Protein AF-A0A7S2MUB9-F1 (afdb_monomer_lite)

InterPro domains:
  IPR040398 CCR4-NOT transcription complex subunit 1 [PTHR13162] (4-206)
  IPR055454 CCR4-NOT transcription complex subunit 1-like, NOT1 connector [PF25097] (4-81)

Organism: NCBI:txid374047

pLDDT: mean 75.83, std 19.07, range [29.86, 96.0]

Sequence (206 aa):
AKNDAERKLHRTVLLLLVRSHLIPVAELDAYLAKSTEGGQNPIWVEFTLLFVQTAVLEHIAAPSELPKVIEVLTKIGDGRTPVNQQVSQTYRKPILRLLEELRKPSGGTGQQTHESSTDGGAVDGGSRLHPTHQQSSSISAVSLNNLAEATKRAAEATENTIRNDPPNMKQQVTFLIDSWMRIQGEAVSNEKALAQYLQLLQQNGV

Foldseek 3Di:
DVVVVVLVVVLVVVLVCLQVVVDQLLVVLVVLLVVCVLVLDLSSLVSLLVSLLCCPVVVSDQPVSNVSSLVSLVCLLVCVRPNDSPSSVVCNVSSVVVVVVNVPDPDDPDDDDDDDDDDDDDDDDDDDDDPPPDPDPDCDPVNVVVVVVVVVVVVVVVVVCVVPDDPCNVVLVVVLVVLVVVCVVVVVPPPPSVVVSVVSCVVVVD

Secondary structure (DSSP, 8-state):
-HHHHHHHHHHHHHHHHHHTT-S-HHHHHHHHHHHTGGGT-HHHHHHHHHHHHHHHHTTSS-GGG-HHHHHHHHHHHHT--TT-HHHHHHHHHHHHHHHHHHHS------------------------------------HHHHHHHHHHHHHHHHHHHHHHHHS-TTHHHHHHHHHHHHHHHHHHTTT-HHHHHHHHHHHHHTT-

Radius of gyration: 26.1 Å; chains: 1; bounding box: 82×50×57 Å

Structure (mmCIF, N/CA/C/O backbone):
data_AF-A0A7S2MUB9-F1
#
_entry.id   AF-A0A7S2MUB9-F1
#
loop_
_atom_site.group_PDB
_atom_site.id
_atom_site.type_symbol
_atom_site.label_atom_id
_atom_site.label_alt_id
_atom_site.label_comp_id
_atom_site.label_asym_id
_atom_site.label_entity_id
_atom_site.label_seq_id
_atom_site.pdbx_PDB_ins_code
_atom_site.Cartn_x
_atom_site.Cartn_y
_atom_site.Cartn_z
_atom_site.occupancy
_atom_site.B_iso_or_equiv
_atom_site.auth_seq_id
_atom_site.auth_comp_id
_atom_site.auth_asym_id
_atom_site.auth_atom_id
_atom_site.pdbx_PDB_model_num
ATOM 1 N N . ALA A 1 1 ? 6.534 18.499 4.309 1.00 47.91 1 ALA A N 1
ATOM 2 C CA . ALA A 1 1 ? 6.514 19.075 2.944 1.00 47.91 1 ALA A CA 1
ATOM 3 C C . ALA A 1 1 ? 7.085 18.122 1.887 1.00 47.91 1 ALA A C 1
ATOM 5 O O . ALA A 1 1 ? 6.274 17.514 1.200 1.00 47.91 1 ALA A O 1
ATOM 6 N N . LYS A 1 2 ? 8.418 17.928 1.759 1.00 52.78 2 LYS A N 1
ATOM 7 C CA . LYS A 1 2 ? 9.003 17.005 0.749 1.00 52.78 2 LYS A CA 1
ATOM 8 C C . LYS A 1 2 ? 8.433 15.584 0.854 1.00 52.78 2 LYS A C 1
ATOM 10 O O . LYS A 1 2 ? 7.832 15.100 -0.098 1.00 52.78 2 LYS A O 1
ATOM 15 N N . ASN A 1 3 ? 8.444 15.015 2.058 1.00 77.81 3 ASN A N 1
ATOM 16 C CA . ASN A 1 3 ? 7.914 13.669 2.280 1.00 77.81 3 ASN A CA 1
ATOM 17 C C . ASN A 1 3 ? 6.395 13.569 2.057 1.00 77.81 3 ASN A C 1
ATOM 19 O O . ASN A 1 3 ? 5.891 12.479 1.821 1.00 77.81 3 ASN A O 1
ATOM 23 N N . ASP A 1 4 ? 5.625 14.658 2.166 1.00 80.44 4 ASP A N 1
ATOM 24 C CA . ASP A 1 4 ? 4.164 14.592 1.981 1.00 80.44 4 ASP A CA 1
ATOM 25 C C . ASP A 1 4 ? 3.805 14.551 0.500 1.00 80.44 4 ASP A C 1
ATOM 27 O O . ASP A 1 4 ? 2.883 13.838 0.109 1.00 80.44 4 ASP A O 1
ATOM 31 N N . ALA A 1 5 ? 4.547 15.294 -0.326 1.00 84.38 5 ALA A N 1
ATOM 32 C CA . ALA A 1 5 ? 4.427 15.232 -1.776 1.00 84.38 5 ALA A CA 1
ATOM 33 C C . ALA A 1 5 ? 4.834 13.848 -2.297 1.00 84.38 5 ALA A C 1
ATOM 35 O O . ALA A 1 5 ? 4.103 13.266 -3.091 1.00 84.38 5 ALA A O 1
ATOM 36 N N . GLU A 1 6 ? 5.929 13.284 -1.781 1.00 86.19 6 GLU A N 1
ATOM 37 C CA . GLU A 1 6 ? 6.372 11.926 -2.117 1.00 86.19 6 GLU A CA 1
ATOM 38 C C . GLU A 1 6 ? 5.342 10.869 -1.704 1.00 86.19 6 GLU A C 1
ATOM 40 O O . GLU A 1 6 ? 5.000 10.008 -2.507 1.00 86.19 6 GLU A O 1
ATOM 45 N N . ARG A 1 7 ? 4.764 10.960 -0.495 1.00 87.81 7 ARG A N 1
ATOM 46 C CA . ARG A 1 7 ? 3.702 10.034 -0.057 1.00 87.81 7 ARG A CA 1
ATOM 47 C C . ARG A 1 7 ? 2.436 10.159 -0.898 1.00 87.81 7 ARG A C 1
ATOM 49 O O . ARG A 1 7 ? 1.808 9.149 -1.206 1.00 87.81 7 ARG A O 1
ATOM 56 N N . LYS A 1 8 ? 2.056 11.378 -1.288 1.00 89.06 8 LYS A N 1
ATOM 57 C CA . LYS A 1 8 ? 0.927 11.599 -2.203 1.00 89.06 8 LYS A CA 1
ATOM 58 C C . LYS A 1 8 ? 1.206 10.990 -3.572 1.00 89.06 8 LYS A C 1
ATOM 60 O O . LYS A 1 8 ? 0.365 10.246 -4.058 1.00 89.06 8 LYS A O 1
ATOM 65 N N . LEU A 1 9 ? 2.381 11.255 -4.145 1.00 90.62 9 LEU A N 1
ATOM 66 C CA . LEU A 1 9 ? 2.800 10.683 -5.423 1.00 90.62 9 LEU A CA 1
ATOM 67 C C . LEU A 1 9 ? 2.798 9.155 -5.360 1.00 90.62 9 LEU A C 1
ATOM 69 O O . LEU A 1 9 ? 2.192 8.518 -6.213 1.00 90.62 9 LEU A O 1
ATOM 73 N N . HIS A 1 10 ? 3.396 8.576 -4.319 1.00 93.25 10 HIS A N 1
ATOM 74 C CA . HIS A 1 10 ? 3.430 7.134 -4.114 1.00 93.25 10 HIS A CA 1
ATOM 75 C C . HIS A 1 10 ? 2.014 6.542 -4.060 1.00 93.25 10 HIS A C 1
ATOM 77 O O . HIS A 1 10 ? 1.722 5.589 -4.778 1.00 93.25 10 HIS A O 1
ATOM 83 N N . ARG A 1 11 ? 1.096 7.145 -3.292 1.00 93.94 11 ARG A N 1
ATOM 84 C CA . ARG A 1 11 ? -0.304 6.699 -3.242 1.00 93.94 11 ARG A CA 1
ATOM 85 C C . ARG A 1 11 ? -0.984 6.783 -4.609 1.00 93.94 11 ARG A C 1
ATOM 87 O O . ARG A 1 11 ? -1.657 5.835 -5.001 1.00 93.94 11 ARG A O 1
ATOM 94 N N . THR A 1 12 ? -0.802 7.888 -5.332 1.00 94.19 12 THR A N 1
ATOM 95 C CA . THR A 1 12 ? -1.370 8.070 -6.675 1.00 94.19 12 THR A CA 1
ATOM 96 C C . THR A 1 12 ? -0.848 7.016 -7.646 1.00 94.19 12 THR A C 1
ATOM 98 O O . THR A 1 12 ? -1.637 6.422 -8.372 1.00 94.19 12 THR A O 1
ATOM 101 N N . VAL A 1 13 ? 0.459 6.739 -7.634 1.00 94.44 13 VAL A N 1
ATOM 102 C CA . VAL A 1 13 ? 1.062 5.703 -8.482 1.00 94.44 13 VAL A CA 1
ATOM 103 C C . VAL A 1 13 ? 0.454 4.337 -8.170 1.00 94.44 13 VAL A C 1
ATOM 105 O O . VAL A 1 13 ? 0.008 3.665 -9.093 1.00 94.44 13 VAL A O 1
ATOM 108 N N . LEU A 1 14 ? 0.343 3.948 -6.894 1.00 94.81 14 LEU A N 1
ATOM 109 C CA . LEU A 1 14 ? -0.280 2.671 -6.524 1.00 94.81 14 LEU A CA 1
ATOM 110 C C . LEU A 1 14 ? -1.740 2.576 -6.994 1.00 94.81 14 LEU A C 1
ATOM 112 O O . LEU A 1 14 ? -2.129 1.554 -7.550 1.00 94.81 14 LEU A O 1
ATOM 116 N N . LEU A 1 15 ? -2.535 3.640 -6.833 1.00 93.12 15 LEU A N 1
ATOM 117 C CA . LEU A 1 15 ? -3.926 3.674 -7.307 1.00 93.12 15 LEU A CA 1
ATOM 118 C C . LEU A 1 15 ? -4.018 3.508 -8.832 1.00 93.12 15 LEU A C 1
ATOM 120 O O . LEU A 1 15 ? -4.856 2.751 -9.317 1.00 93.12 15 LEU A O 1
ATOM 124 N N . LEU A 1 16 ? -3.139 4.174 -9.589 1.00 93.19 16 LEU A N 1
ATOM 125 C CA . LEU A 1 16 ? -3.090 4.062 -11.050 1.00 93.19 16 LEU A CA 1
ATOM 126 C C . LEU A 1 16 ? -2.666 2.666 -11.511 1.00 93.19 16 LEU A C 1
ATOM 128 O O . LEU A 1 16 ? -3.225 2.153 -12.481 1.00 93.19 16 LEU A O 1
ATOM 132 N N . LEU A 1 17 ? -1.712 2.042 -10.816 1.00 94.69 17 LEU A N 1
ATOM 133 C CA . LEU A 1 17 ? -1.269 0.683 -11.117 1.00 94.69 17 LEU A CA 1
ATOM 134 C C . LEU A 1 17 ? -2.395 -0.334 -10.904 1.00 94.69 17 LEU A C 1
ATOM 136 O O . LEU A 1 17 ? -2.601 -1.181 -11.772 1.00 94.69 17 LEU A O 1
ATOM 140 N N . VAL A 1 18 ? -3.160 -0.223 -9.808 1.00 94.00 18 VAL A N 1
ATOM 141 C CA . VAL A 1 18 ? -4.339 -1.079 -9.583 1.00 94.00 18 VAL A CA 1
ATOM 142 C C . VAL A 1 18 ? -5.396 -0.837 -10.654 1.00 94.00 18 VAL A C 1
ATOM 144 O O . VAL A 1 18 ? -5.872 -1.787 -11.269 1.00 94.00 18 VAL A O 1
ATOM 147 N N . ARG A 1 19 ? -5.723 0.431 -10.931 1.00 92.88 19 ARG A N 1
ATOM 148 C CA . ARG A 1 19 ? -6.732 0.804 -11.933 1.00 92.88 19 ARG A CA 1
ATOM 149 C C . ARG A 1 19 ? -6.381 0.321 -13.342 1.00 92.88 19 ARG A C 1
ATOM 151 O O . ARG A 1 19 ? -7.274 0.047 -14.134 1.00 92.88 19 ARG A O 1
ATOM 158 N N . SER A 1 20 ? -5.090 0.230 -13.649 1.00 94.25 20 SER A N 1
ATOM 159 C CA . SER A 1 20 ? -4.580 -0.254 -14.937 1.00 94.25 20 SER A CA 1
ATOM 160 C C . SER A 1 20 ? -4.338 -1.769 -14.954 1.00 94.25 20 SER A C 1
ATOM 162 O O . SER A 1 20 ? -3.814 -2.278 -15.940 1.00 94.25 20 SER A O 1
ATOM 164 N N . HIS A 1 21 ? -4.674 -2.484 -13.873 1.00 90.62 21 HIS A N 1
ATOM 165 C CA . HIS A 1 21 ? -4.414 -3.916 -13.685 1.00 90.62 21 HIS A CA 1
ATOM 166 C C . HIS A 1 21 ? -2.935 -4.318 -13.855 1.00 90.62 21 HIS A C 1
ATOM 168 O O . HIS A 1 21 ? -2.629 -5.447 -14.230 1.00 90.62 21 HIS A O 1
ATOM 174 N N . LEU A 1 22 ? -2.006 -3.398 -13.567 1.00 94.25 22 LEU A N 1
ATOM 175 C CA . LEU A 1 22 ? -0.559 -3.630 -13.667 1.00 94.25 22 LEU A CA 1
ATOM 176 C C . LEU A 1 22 ? 0.031 -4.273 -12.408 1.00 94.25 22 LEU A C 1
ATOM 178 O O . LEU A 1 22 ? 1.156 -4.764 -12.449 1.00 94.25 22 LEU A O 1
ATOM 182 N N . ILE A 1 23 ? -0.711 -4.262 -11.298 1.00 94.31 23 ILE A N 1
ATOM 183 C CA . ILE A 1 23 ? -0.349 -4.957 -10.061 1.00 94.31 23 ILE A CA 1
ATOM 184 C C . ILE A 1 23 ? -1.544 -5.766 -9.542 1.00 94.31 23 ILE A C 1
ATOM 186 O O . ILE A 1 23 ? -2.668 -5.252 -9.538 1.00 94.31 23 ILE A O 1
ATOM 190 N N . PRO A 1 24 ? -1.340 -7.012 -9.081 1.00 93.88 24 PRO A N 1
ATOM 191 C CA . PRO A 1 24 ? -2.406 -7.789 -8.465 1.00 93.88 24 PRO A CA 1
ATOM 192 C C . PRO A 1 24 ? -2.874 -7.148 -7.153 1.00 93.88 24 PRO A C 1
ATOM 194 O O . PRO A 1 24 ? -2.071 -6.878 -6.257 1.00 93.88 24 PRO A O 1
ATOM 197 N N . VAL A 1 25 ? -4.189 -6.968 -6.994 1.00 94.00 25 VAL A N 1
ATOM 198 C CA . VAL A 1 25 ? -4.780 -6.375 -5.776 1.00 94.00 25 VAL A CA 1
ATOM 199 C C . VAL A 1 25 ? -4.414 -7.180 -4.525 1.00 94.00 25 VAL A C 1
ATOM 201 O O . VAL A 1 25 ? -4.125 -6.602 -3.483 1.00 94.00 25 VAL A O 1
ATOM 204 N N . ALA A 1 26 ? -4.320 -8.508 -4.642 1.00 94.50 26 ALA A N 1
ATOM 205 C CA . ALA A 1 26 ? -3.937 -9.395 -3.543 1.00 94.50 26 ALA A CA 1
ATOM 206 C C . ALA A 1 26 ? -2.487 -9.192 -3.053 1.00 94.50 26 ALA A C 1
ATOM 208 O O . ALA A 1 26 ? -2.203 -9.350 -1.861 1.00 94.50 26 ALA A O 1
ATOM 209 N N . GLU A 1 27 ? -1.563 -8.847 -3.955 1.00 94.12 27 GLU A N 1
ATOM 210 C CA . GLU A 1 27 ? -0.180 -8.522 -3.587 1.00 94.12 27 GLU A CA 1
ATOM 211 C C . GLU A 1 27 ? -0.115 -7.168 -2.887 1.00 94.12 27 GLU A C 1
ATOM 213 O O . GLU A 1 27 ? 0.561 -7.024 -1.866 1.00 94.12 27 GLU A O 1
ATOM 218 N N . LEU A 1 28 ? -0.883 -6.198 -3.386 1.00 94.69 28 LEU A N 1
ATOM 219 C CA . LEU A 1 28 ? -0.982 -4.885 -2.768 1.00 94.69 28 LEU A CA 1
ATOM 220 C C . LEU A 1 28 ? -1.633 -4.946 -1.378 1.00 94.69 28 LEU A C 1
ATOM 222 O O . LEU A 1 28 ? -1.142 -4.306 -0.449 1.00 94.69 28 LEU A O 1
ATOM 226 N N . ASP A 1 29 ? -2.682 -5.753 -1.211 1.00 96.00 29 ASP A N 1
ATOM 227 C CA . ASP A 1 29 ? -3.317 -6.035 0.080 1.00 96.00 29 ASP A CA 1
ATOM 228 C C . ASP A 1 29 ? -2.289 -6.565 1.091 1.00 96.00 29 ASP A C 1
ATOM 230 O O . ASP A 1 29 ? -2.141 -6.042 2.197 1.00 96.00 29 ASP A O 1
ATOM 234 N N . ALA A 1 30 ? -1.488 -7.556 0.684 1.00 95.56 30 ALA A N 1
ATOM 235 C CA . ALA A 1 30 ? -0.423 -8.097 1.523 1.00 95.56 30 ALA A CA 1
ATOM 236 C C . ALA A 1 30 ? 0.651 -7.047 1.860 1.00 95.56 30 ALA A C 1
ATOM 238 O O . ALA A 1 30 ? 1.097 -6.964 3.008 1.00 95.56 30 ALA A O 1
ATOM 239 N N . TYR A 1 31 ? 1.054 -6.240 0.878 1.00 94.88 31 TYR A N 1
ATOM 240 C CA . TYR A 1 31 ? 2.056 -5.191 1.039 1.00 94.88 31 TYR A CA 1
ATOM 241 C C . TYR A 1 31 ? 1.614 -4.102 2.025 1.00 94.88 31 TYR A C 1
ATOM 243 O O . TYR A 1 31 ? 2.373 -3.753 2.934 1.00 94.88 31 TYR A O 1
ATOM 251 N N . LEU A 1 32 ? 0.392 -3.585 1.886 1.00 94.50 32 LEU A N 1
ATOM 252 C CA . LEU A 1 32 ? -0.145 -2.531 2.751 1.00 94.50 32 LEU A CA 1
ATOM 253 C C . LEU A 1 32 ? -0.389 -3.047 4.173 1.00 94.50 32 LEU A C 1
ATOM 255 O O . LEU A 1 32 ? -0.031 -2.377 5.146 1.00 94.50 32 LEU A O 1
ATOM 259 N N . ALA A 1 33 ? -0.922 -4.266 4.309 1.00 93.88 33 ALA A N 1
ATOM 260 C CA . ALA A 1 33 ? -1.120 -4.901 5.609 1.00 93.88 33 ALA A CA 1
ATOM 261 C C . ALA A 1 33 ? 0.213 -5.080 6.354 1.00 93.88 33 ALA A C 1
ATOM 263 O O . ALA A 1 33 ? 0.310 -4.756 7.540 1.00 93.88 33 ALA A O 1
ATOM 264 N N . LYS A 1 34 ? 1.260 -5.525 5.645 1.00 93.69 34 LYS A N 1
ATOM 265 C CA . LYS A 1 34 ? 2.613 -5.661 6.196 1.00 93.69 34 LYS A CA 1
ATOM 266 C C . LYS A 1 34 ? 3.219 -4.307 6.570 1.00 93.69 34 LYS A C 1
ATOM 268 O O . LYS A 1 34 ? 3.729 -4.169 7.677 1.00 93.69 34 LYS A O 1
ATOM 273 N N . SER A 1 35 ? 3.130 -3.312 5.688 1.00 91.81 35 SER A N 1
ATOM 274 C CA . SER A 1 35 ? 3.724 -1.980 5.894 1.00 91.81 35 SER A CA 1
ATOM 275 C C . SER A 1 35 ? 3.070 -1.199 7.038 1.00 91.81 35 SER A C 1
ATOM 277 O O . SER A 1 35 ? 3.706 -0.369 7.678 1.00 91.81 35 SER A O 1
ATOM 279 N N . THR A 1 36 ? 1.806 -1.495 7.345 1.00 89.06 36 THR A N 1
ATOM 280 C CA . THR A 1 36 ? 1.107 -0.909 8.497 1.00 89.06 36 THR A CA 1
ATOM 281 C C . THR A 1 36 ? 1.658 -1.424 9.836 1.00 89.06 36 THR A C 1
ATOM 283 O O . THR A 1 36 ? 1.411 -0.808 10.873 1.00 89.06 36 THR A O 1
ATOM 286 N N . GLU A 1 37 ? 2.409 -2.536 9.837 1.00 83.94 37 GLU A N 1
ATOM 287 C CA . GLU A 1 37 ? 3.054 -3.134 11.020 1.00 83.94 37 GLU A CA 1
ATOM 288 C C . GLU A 1 37 ? 2.088 -3.327 12.208 1.00 83.94 37 GLU A C 1
ATOM 290 O O . GLU A 1 37 ? 2.463 -3.212 13.374 1.00 83.94 37 GLU A O 1
ATOM 295 N N . GLY A 1 38 ? 0.804 -3.579 11.930 1.00 76.44 38 GLY A N 1
ATOM 296 C CA . GLY A 1 38 ? -0.226 -3.683 12.969 1.00 76.44 38 GLY A CA 1
ATOM 297 C C . GLY A 1 38 ? -0.493 -2.372 13.720 1.00 76.44 38 GLY A C 1
ATOM 298 O O . GLY A 1 38 ? -0.816 -2.402 14.902 1.00 76.44 38 GLY A O 1
ATOM 299 N N . GLY A 1 39 ? -0.332 -1.219 13.070 1.00 79.31 39 GLY A N 1
ATOM 300 C CA . GLY A 1 39 ? -0.614 0.095 13.652 1.00 79.31 39 GLY A CA 1
ATOM 301 C C . GLY A 1 39 ? 0.565 0.742 14.380 1.00 79.31 39 GLY A C 1
ATOM 302 O O . GLY A 1 39 ? 0.380 1.755 15.050 1.00 79.31 39 GLY A O 1
ATOM 303 N N . GLN A 1 40 ? 1.771 0.180 14.262 1.00 82.44 40 GLN A N 1
ATOM 304 C CA . GLN A 1 40 ? 2.980 0.741 14.878 1.00 82.44 40 GLN A CA 1
ATOM 305 C C . GLN A 1 40 ? 3.420 2.035 14.198 1.00 82.44 40 GLN A C 1
ATOM 307 O O . GLN A 1 40 ? 3.809 2.990 14.875 1.00 82.44 40 GLN A O 1
ATOM 312 N N . ASN A 1 41 ? 3.310 2.078 12.868 1.00 86.00 41 ASN A N 1
ATOM 313 C CA . ASN A 1 41 ? 3.755 3.203 12.066 1.00 86.00 41 ASN A CA 1
ATOM 314 C C . ASN A 1 41 ? 2.576 4.127 11.690 1.00 86.00 41 ASN A C 1
ATOM 316 O O . ASN A 1 41 ? 1.783 3.775 10.811 1.00 86.00 41 ASN A O 1
ATOM 320 N N . PRO A 1 42 ? 2.459 5.333 12.288 1.00 85.81 42 PRO A N 1
ATOM 321 C CA . PRO A 1 42 ? 1.350 6.251 12.011 1.00 85.81 42 PRO A CA 1
ATOM 322 C C . PRO A 1 42 ? 1.275 6.690 10.551 1.00 85.81 42 PRO A C 1
ATOM 324 O O . PRO A 1 42 ? 0.183 6.927 10.043 1.00 85.81 42 PRO A O 1
ATOM 327 N N . ILE A 1 43 ? 2.424 6.792 9.879 1.00 89.31 43 ILE A N 1
ATOM 328 C CA . ILE A 1 43 ? 2.504 7.231 8.487 1.00 89.31 43 ILE A CA 1
ATOM 329 C C . ILE A 1 43 ? 1.857 6.179 7.588 1.00 89.31 43 ILE A C 1
ATOM 331 O O . ILE A 1 43 ? 1.076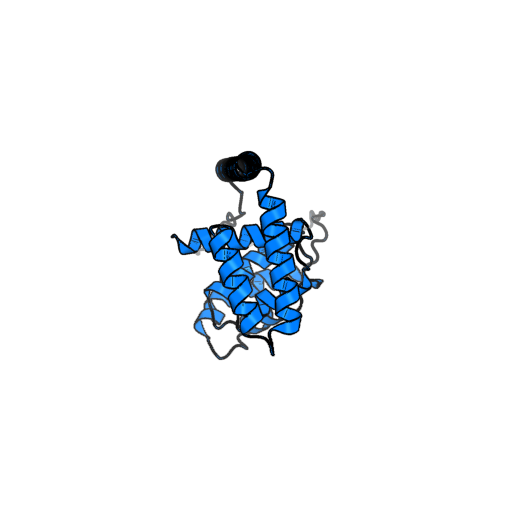 6.526 6.707 1.00 89.31 43 ILE A O 1
ATOM 335 N N . TRP A 1 44 ? 2.143 4.898 7.831 1.00 92.12 44 TRP A N 1
ATOM 336 C CA . TRP A 1 44 ? 1.546 3.802 7.070 1.00 92.12 44 TRP A CA 1
ATOM 337 C C . TRP A 1 44 ? 0.074 3.574 7.397 1.00 92.12 44 TRP A C 1
ATOM 339 O O . TRP A 1 44 ? -0.684 3.222 6.497 1.00 92.12 44 TRP A O 1
ATOM 349 N N . VAL A 1 45 ? -0.359 3.827 8.637 1.00 91.56 45 VAL A N 1
ATOM 350 C CA . VAL A 1 45 ? -1.786 3.795 8.998 1.00 91.56 45 VAL A CA 1
ATOM 351 C C . VAL A 1 45 ? -2.558 4.864 8.229 1.00 91.56 45 VAL A C 1
ATOM 353 O O . VAL A 1 45 ? -3.545 4.546 7.569 1.00 91.56 45 VAL A O 1
ATOM 356 N N . GLU A 1 46 ? -2.093 6.115 8.263 1.00 91.69 46 GLU A N 1
ATOM 357 C CA . GLU A 1 46 ? -2.711 7.213 7.514 1.00 91.69 46 GLU A CA 1
ATOM 358 C C . GLU A 1 46 ? -2.679 6.943 6.004 1.00 91.69 46 GLU A C 1
ATOM 360 O O . GLU A 1 46 ? -3.685 7.104 5.312 1.00 91.69 46 GLU A O 1
ATOM 365 N N . PHE A 1 47 ? -1.532 6.492 5.489 1.00 93.56 47 PHE A N 1
ATOM 366 C CA . PHE A 1 47 ? -1.356 6.165 4.078 1.00 93.56 47 PHE A CA 1
ATOM 367 C C . PHE A 1 47 ? -2.352 5.100 3.617 1.00 93.56 47 PHE A C 1
ATOM 369 O O . PHE A 1 47 ? -3.044 5.304 2.620 1.00 93.56 47 PHE A O 1
ATOM 376 N N . THR A 1 48 ? -2.444 3.992 4.355 1.00 94.62 48 THR A N 1
ATOM 377 C CA . THR A 1 48 ? -3.318 2.858 4.037 1.00 94.62 48 THR A CA 1
ATOM 378 C C . THR A 1 48 ? -4.783 3.248 4.158 1.00 94.62 48 THR A C 1
ATOM 380 O O . THR A 1 48 ? -5.572 2.922 3.277 1.00 94.62 48 THR A O 1
ATOM 383 N N . LEU A 1 49 ? -5.149 4.010 5.191 1.00 93.38 49 LEU A N 1
ATOM 384 C CA . LEU A 1 49 ? -6.504 4.526 5.361 1.00 93.38 49 LEU A CA 1
ATOM 385 C C . LEU A 1 49 ? -6.941 5.368 4.155 1.00 93.38 49 LEU A C 1
ATOM 387 O O . LEU A 1 49 ? -7.996 5.114 3.577 1.00 93.38 49 LEU A O 1
ATOM 391 N N . LEU A 1 50 ? -6.118 6.343 3.756 1.00 93.94 50 LEU A N 1
ATOM 392 C CA . LEU A 1 50 ? -6.406 7.203 2.606 1.00 93.94 50 LEU A CA 1
ATOM 393 C C . LEU A 1 50 ? -6.434 6.406 1.300 1.00 93.94 50 LEU A C 1
ATOM 395 O O . LEU A 1 50 ? -7.274 6.671 0.447 1.00 93.94 50 LEU A O 1
ATOM 399 N N . PHE A 1 51 ? -5.537 5.430 1.143 1.00 94.75 51 PHE A N 1
ATOM 400 C CA . PHE A 1 51 ? -5.532 4.550 -0.021 1.00 94.75 51 PHE A CA 1
ATOM 401 C C . PHE A 1 51 ? -6.842 3.763 -0.132 1.00 94.75 51 PHE A C 1
ATOM 403 O O . PHE A 1 51 ? -7.485 3.830 -1.173 1.00 94.75 51 PHE A O 1
ATOM 410 N N . VAL A 1 52 ? -7.261 3.061 0.928 1.00 94.38 52 VAL A N 1
ATOM 411 C CA . VAL A 1 52 ? -8.486 2.240 0.917 1.00 94.38 52 VAL A CA 1
ATOM 412 C C . VAL A 1 52 ? -9.716 3.108 0.696 1.00 94.38 52 VAL A C 1
ATOM 414 O O . VAL A 1 52 ? -10.572 2.753 -0.109 1.00 94.38 52 VAL A O 1
ATOM 417 N N . GLN A 1 53 ? -9.790 4.264 1.360 1.00 92.62 53 GLN A N 1
ATOM 418 C CA . GLN A 1 53 ? -10.893 5.200 1.172 1.00 92.62 53 GLN A CA 1
ATOM 419 C C . GLN A 1 53 ? -11.025 5.615 -0.299 1.00 92.62 53 GLN A C 1
ATOM 421 O O . GLN A 1 53 ? -12.114 5.523 -0.861 1.00 92.62 53 GLN A O 1
ATOM 426 N N . THR A 1 54 ? -9.928 6.024 -0.944 1.00 92.56 54 THR A N 1
ATOM 427 C CA . THR A 1 54 ? -9.944 6.391 -2.366 1.00 92.56 54 THR A CA 1
ATOM 428 C C . THR A 1 54 ? -10.234 5.187 -3.261 1.00 92.56 54 THR A C 1
ATOM 430 O O . THR A 1 54 ? -11.084 5.281 -4.140 1.00 92.56 54 THR A O 1
ATOM 433 N N . ALA A 1 55 ? -9.587 4.045 -3.023 1.00 92.19 55 ALA A N 1
ATOM 434 C CA . ALA A 1 55 ? -9.742 2.854 -3.852 1.00 92.19 55 ALA A CA 1
ATOM 435 C C . ALA A 1 55 ? -11.186 2.331 -3.862 1.00 92.19 55 ALA A C 1
ATOM 437 O O . ALA A 1 55 ? -11.674 1.916 -4.912 1.00 92.19 55 ALA A O 1
ATOM 438 N N . VAL A 1 56 ? -11.880 2.392 -2.721 1.00 89.56 56 VAL A N 1
ATOM 439 C CA . VAL A 1 56 ? -13.277 1.955 -2.622 1.00 89.56 56 VAL A CA 1
ATOM 440 C C . VAL A 1 56 ? -14.240 3.008 -3.174 1.00 89.56 56 VAL A C 1
ATOM 442 O O . VAL A 1 56 ? -15.129 2.653 -3.946 1.00 89.56 56 VAL A O 1
ATOM 445 N N . LEU A 1 57 ? -14.068 4.292 -2.827 1.00 88.31 57 LEU A N 1
ATOM 446 C CA . LEU A 1 57 ? -14.949 5.367 -3.313 1.00 88.31 57 LEU A CA 1
ATOM 447 C C . LEU A 1 57 ? -14.878 5.548 -4.834 1.00 88.31 57 LEU A C 1
ATOM 449 O O . LEU A 1 57 ? -15.887 5.854 -5.460 1.00 88.31 57 LEU A O 1
ATOM 453 N N . GLU A 1 58 ? -13.703 5.354 -5.433 1.00 88.44 58 GLU A N 1
ATOM 454 C CA . GLU A 1 58 ? -13.502 5.458 -6.884 1.00 88.44 58 GLU A CA 1
ATOM 455 C C . GLU A 1 58 ? -13.728 4.130 -7.627 1.00 88.44 58 GLU A C 1
ATOM 457 O O . GLU A 1 58 ? -13.445 4.041 -8.827 1.00 88.44 58 GLU A O 1
ATOM 462 N N . HIS A 1 59 ? -14.223 3.102 -6.927 1.00 87.81 59 HIS A N 1
ATOM 463 C CA . HIS A 1 59 ? -14.470 1.759 -7.460 1.00 87.81 59 HIS A CA 1
ATOM 464 C C . HIS A 1 59 ? -13.247 1.144 -8.168 1.00 87.81 59 HIS A C 1
ATOM 466 O O . HIS A 1 59 ? -13.380 0.449 -9.172 1.00 87.81 59 HIS A O 1
ATOM 472 N N . ILE A 1 60 ? -12.045 1.424 -7.656 1.00 89.75 60 ILE A N 1
ATOM 473 C CA . ILE A 1 60 ? -10.776 0.873 -8.153 1.00 89.75 60 ILE A CA 1
ATOM 474 C C . ILE A 1 60 ? -10.555 -0.544 -7.613 1.00 89.75 60 ILE A C 1
ATOM 476 O O . ILE A 1 60 ? -10.043 -1.392 -8.335 1.00 89.75 60 ILE A O 1
ATOM 480 N N . ALA A 1 61 ? -10.928 -0.791 -6.356 1.00 91.06 61 ALA A N 1
ATOM 481 C CA . ALA A 1 61 ? -10.871 -2.107 -5.727 1.00 91.06 61 ALA A CA 1
ATOM 482 C C . ALA A 1 61 ? -12.084 -2.302 -4.814 1.00 91.06 61 ALA A C 1
ATOM 484 O O . ALA A 1 61 ? -12.476 -1.392 -4.076 1.00 91.06 61 ALA A O 1
ATOM 485 N N . ALA A 1 62 ? -12.676 -3.492 -4.848 1.00 90.88 62 ALA A N 1
ATOM 486 C CA . ALA A 1 62 ? -13.747 -3.857 -3.940 1.00 90.88 62 ALA A CA 1
ATOM 487 C C . ALA A 1 62 ? -13.185 -4.156 -2.537 1.00 90.88 62 ALA A C 1
ATOM 489 O O . ALA A 1 62 ? -12.087 -4.704 -2.405 1.00 90.88 62 ALA A O 1
ATOM 490 N N . PRO A 1 63 ? -13.947 -3.891 -1.459 1.00 90.44 63 PRO A N 1
ATOM 491 C CA . PRO A 1 63 ? -13.502 -4.193 -0.096 1.00 90.44 63 PRO A CA 1
ATOM 492 C C . PRO A 1 63 ? -13.154 -5.675 0.113 1.00 90.44 63 PRO A C 1
ATOM 494 O O . PRO A 1 63 ? -12.264 -6.002 0.893 1.00 90.44 63 PRO A O 1
ATOM 497 N N . SER A 1 64 ? -13.827 -6.572 -0.616 1.00 92.56 64 SER A N 1
ATOM 498 C CA . SER A 1 64 ? -13.573 -8.016 -0.603 1.00 92.56 64 SER A CA 1
ATOM 499 C C . SER A 1 64 ? -12.216 -8.415 -1.187 1.00 92.56 64 SER A C 1
ATOM 501 O O . SER A 1 64 ? -11.743 -9.511 -0.904 1.00 92.56 64 SER A O 1
ATOM 503 N N . GLU A 1 65 ? -11.593 -7.555 -1.995 1.00 92.69 65 GLU A N 1
ATOM 504 C CA . GLU A 1 65 ? -10.276 -7.795 -2.598 1.00 92.69 65 GLU A CA 1
ATOM 505 C C . GLU A 1 65 ? -9.120 -7.357 -1.685 1.00 92.69 65 GLU A C 1
ATOM 507 O O . GLU A 1 65 ? -7.969 -7.695 -1.951 1.00 92.69 65 GLU A O 1
ATOM 512 N N . LEU A 1 66 ? -9.423 -6.645 -0.590 1.00 94.38 66 LEU A N 1
ATOM 513 C CA . LEU A 1 66 ? -8.452 -6.125 0.380 1.00 94.38 66 LEU A CA 1
ATOM 514 C C . LEU A 1 66 ? -8.631 -6.720 1.799 1.00 94.38 66 LEU A C 1
ATOM 516 O O . LEU A 1 66 ? -8.644 -5.974 2.786 1.00 94.38 66 LEU A O 1
ATOM 520 N N . PRO A 1 67 ? -8.818 -8.046 1.964 1.00 94.75 67 PRO A N 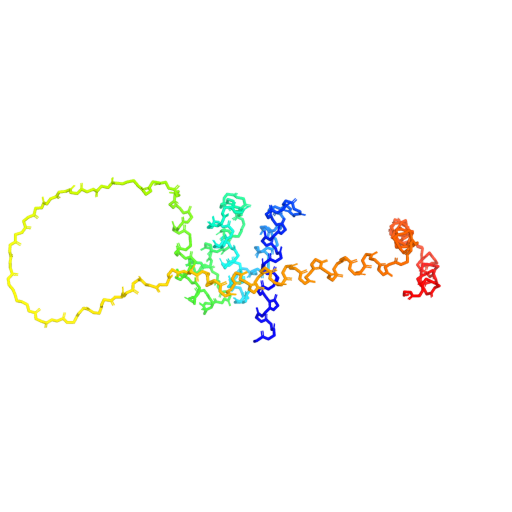1
ATOM 521 C CA . PRO A 1 67 ? -9.202 -8.625 3.249 1.00 94.75 67 PRO A CA 1
ATOM 522 C C . PRO A 1 67 ? -8.153 -8.417 4.351 1.00 94.75 67 PRO A C 1
ATOM 524 O O . PRO A 1 67 ? -8.532 -8.184 5.501 1.00 94.75 67 PRO A O 1
ATOM 527 N N . LYS A 1 68 ? -6.849 -8.456 4.038 1.00 95.06 68 LYS A N 1
ATOM 528 C CA . LYS A 1 68 ? -5.789 -8.315 5.053 1.00 95.06 68 LYS A CA 1
ATOM 529 C C . LYS A 1 68 ? -5.710 -6.886 5.565 1.00 95.06 68 LYS A C 1
ATOM 531 O O . LYS A 1 68 ? -5.572 -6.668 6.768 1.00 95.06 68 LYS A O 1
ATOM 536 N N . VAL A 1 69 ? -5.814 -5.902 4.674 1.00 94.62 69 VAL A N 1
ATOM 537 C CA . VAL A 1 69 ? -5.831 -4.489 5.056 1.00 94.62 69 VAL A CA 1
ATOM 538 C C . VAL A 1 69 ? -7.059 -4.179 5.906 1.00 94.62 69 VAL A C 1
ATOM 540 O O . VAL A 1 69 ? -6.919 -3.545 6.952 1.00 94.62 69 VAL A O 1
ATOM 543 N N . ILE A 1 70 ? -8.244 -4.660 5.517 1.00 94.00 70 ILE A N 1
ATOM 544 C CA . ILE A 1 70 ? -9.466 -4.475 6.312 1.00 94.00 70 ILE A CA 1
ATOM 545 C C . ILE A 1 70 ? -9.333 -5.119 7.696 1.00 94.00 70 ILE A C 1
ATOM 547 O O . ILE A 1 70 ? -9.720 -4.505 8.694 1.00 94.00 70 ILE A O 1
ATOM 551 N N . GLU A 1 71 ? -8.733 -6.306 7.796 1.00 92.94 71 GLU A N 1
ATOM 552 C CA . GLU A 1 71 ? -8.467 -6.959 9.080 1.00 92.94 71 GLU A CA 1
ATOM 553 C C . GLU A 1 71 ? -7.522 -6.125 9.962 1.00 92.94 71 GLU A C 1
ATOM 555 O O . GLU A 1 71 ? -7.803 -5.906 11.144 1.00 92.94 71 GLU A O 1
ATOM 560 N N . VAL A 1 72 ? -6.417 -5.621 9.400 1.00 92.25 72 VAL A N 1
ATOM 561 C CA . VAL A 1 72 ? -5.457 -4.775 10.127 1.00 92.25 72 VAL A CA 1
ATOM 562 C C . VAL A 1 72 ? -6.117 -3.482 10.603 1.00 92.25 72 VAL A C 1
ATOM 564 O O . VAL A 1 72 ? -5.994 -3.137 11.780 1.00 92.25 72 VAL A O 1
ATOM 567 N N . LEU A 1 73 ? -6.865 -2.795 9.736 1.00 91.19 73 LEU A N 1
ATOM 568 C CA . LEU A 1 73 ? -7.596 -1.583 10.107 1.00 91.19 73 LEU A CA 1
ATOM 569 C C . LEU A 1 73 ? -8.642 -1.877 11.188 1.00 91.19 73 LEU A C 1
ATOM 571 O O . LEU A 1 73 ? -8.728 -1.129 12.154 1.00 91.19 73 LEU A O 1
ATOM 575 N N . THR A 1 74 ? -9.363 -2.996 11.109 1.00 91.38 74 THR A N 1
ATOM 576 C CA . THR A 1 74 ? -10.320 -3.410 12.151 1.00 91.38 74 THR A CA 1
ATOM 577 C C . THR A 1 74 ? -9.632 -3.615 13.501 1.00 91.38 74 THR A C 1
ATOM 579 O O . THR A 1 74 ? -10.101 -3.100 14.514 1.00 91.38 74 THR A O 1
ATOM 582 N N . LYS A 1 75 ? -8.474 -4.290 13.535 1.00 89.31 75 LYS A N 1
ATOM 583 C CA . LYS A 1 75 ? -7.695 -4.484 14.772 1.00 89.31 75 LYS A CA 1
ATOM 584 C C . LYS A 1 75 ? -7.250 -3.156 15.394 1.00 89.31 75 LYS A C 1
ATOM 586 O O . LYS A 1 75 ? -7.330 -3.006 16.616 1.00 89.31 75 LYS A O 1
ATOM 591 N N . ILE A 1 76 ? -6.824 -2.199 14.566 1.00 88.12 76 ILE A N 1
ATOM 592 C CA . ILE A 1 76 ? -6.441 -0.847 15.007 1.00 88.12 76 ILE A CA 1
ATOM 593 C C . ILE A 1 76 ? -7.672 -0.080 15.510 1.00 88.12 76 ILE A C 1
ATOM 595 O O . ILE A 1 76 ? -7.633 0.528 16.579 1.00 88.12 76 ILE A O 1
ATOM 599 N N . GLY A 1 77 ? -8.783 -0.144 14.772 1.00 85.62 77 GLY A N 1
ATOM 600 C CA . GLY A 1 77 ? -10.054 0.492 15.117 1.00 85.62 77 GLY A CA 1
ATOM 601 C C . GLY A 1 77 ? -10.616 -0.003 16.447 1.00 85.62 77 GLY A C 1
ATOM 602 O O . GLY A 1 77 ? -11.029 0.810 17.272 1.00 85.62 77 GLY A O 1
ATOM 603 N N . ASP A 1 78 ? -10.538 -1.308 16.710 1.00 84.88 78 ASP A N 1
ATOM 604 C CA . ASP A 1 78 ? -10.939 -1.912 17.982 1.00 84.88 78 ASP A CA 1
ATOM 605 C C . ASP A 1 78 ? -10.001 -1.539 19.141 1.00 84.88 78 ASP A C 1
ATOM 607 O O . ASP A 1 78 ? -10.403 -1.618 20.302 1.00 84.88 78 ASP A O 1
ATOM 611 N N . GLY A 1 79 ? -8.783 -1.067 18.858 1.00 73.00 79 GLY A N 1
ATOM 612 C CA . GLY A 1 79 ? -7.754 -0.813 19.869 1.00 73.00 79 GLY A CA 1
ATOM 613 C C . GLY A 1 79 ? -7.088 -2.093 20.380 1.00 73.00 79 GLY A C 1
ATOM 614 O O . GLY A 1 79 ? -6.517 -2.097 21.467 1.00 73.00 79 GLY A O 1
ATOM 615 N N . ARG A 1 80 ? -7.152 -3.188 19.607 1.00 67.38 80 ARG A N 1
ATOM 616 C CA . ARG A 1 80 ? -6.523 -4.481 19.940 1.00 67.38 80 ARG A CA 1
ATOM 617 C C . ARG A 1 80 ? -5.016 -4.503 19.675 1.00 67.38 80 ARG A C 1
ATOM 619 O O . ARG A 1 80 ? -4.380 -5.528 19.890 1.00 67.38 80 ARG A O 1
ATOM 626 N N . THR A 1 81 ? -4.447 -3.405 19.188 1.00 65.00 81 THR A N 1
ATOM 627 C CA . THR A 1 81 ? -3.022 -3.254 18.879 1.00 65.00 81 THR A CA 1
ATOM 628 C C . THR A 1 81 ? -2.292 -2.624 20.075 1.00 65.00 81 THR A C 1
ATOM 630 O O . THR A 1 81 ? -2.387 -1.413 20.277 1.00 65.00 81 THR A O 1
ATOM 633 N N . PRO A 1 82 ? -1.566 -3.416 20.894 1.00 56.75 82 PRO A N 1
ATOM 634 C CA . PRO A 1 82 ? -1.013 -2.957 22.173 1.00 56.75 82 PRO A CA 1
ATOM 635 C C . PRO A 1 82 ? 0.205 -2.034 22.024 1.00 56.75 82 PRO A C 1
ATOM 637 O O . PRO A 1 82 ? 0.565 -1.344 22.971 1.00 56.75 82 PRO A O 1
ATOM 640 N N . VAL A 1 83 ? 0.844 -2.016 20.850 1.00 60.28 83 VAL A N 1
ATOM 641 C CA . VAL A 1 83 ? 2.172 -1.407 20.663 1.00 60.28 83 VAL A CA 1
ATOM 642 C C . VAL A 1 83 ? 2.114 0.119 20.521 1.00 60.28 83 VAL A C 1
ATOM 644 O O . VAL A 1 83 ? 3.079 0.798 20.853 1.00 60.28 83 VAL A O 1
ATOM 647 N N . ASN A 1 84 ? 0.987 0.689 20.075 1.00 66.69 84 ASN A N 1
ATOM 648 C CA . ASN A 1 84 ? 0.861 2.139 19.916 1.00 66.69 84 ASN A CA 1
ATOM 649 C C . ASN A 1 84 ? -0.576 2.634 20.173 1.00 66.69 84 ASN A C 1
ATOM 651 O O . ASN A 1 84 ? -1.373 2.851 19.252 1.00 66.69 84 ASN A O 1
ATOM 655 N N . GLN A 1 85 ? -0.923 2.806 21.456 1.00 71.38 85 GLN A N 1
ATOM 656 C CA . GLN A 1 85 ? -2.243 3.308 21.868 1.00 71.38 85 GLN A CA 1
ATOM 657 C C . GLN A 1 85 ? -2.548 4.700 21.305 1.00 71.38 85 GLN A C 1
ATOM 659 O O . GLN A 1 85 ? -3.695 4.966 20.956 1.00 71.38 85 GLN A O 1
ATOM 664 N N . GLN A 1 86 ? -1.546 5.572 21.171 1.00 76.56 86 GLN A N 1
ATOM 665 C CA . GLN A 1 86 ? -1.749 6.930 20.668 1.00 76.56 86 GLN A CA 1
ATOM 666 C C . GLN A 1 86 ? -2.178 6.923 19.196 1.00 76.56 86 GLN A C 1
ATOM 668 O O . GLN A 1 86 ? -3.175 7.550 18.847 1.00 76.56 86 GLN A O 1
ATOM 673 N N . VAL A 1 87 ? -1.488 6.154 18.348 1.00 73.12 87 VAL A N 1
ATOM 674 C CA . VAL A 1 87 ? -1.859 5.982 16.931 1.00 73.12 87 VAL A CA 1
ATOM 675 C C . VAL A 1 87 ? -3.247 5.366 16.811 1.00 73.12 87 VAL A C 1
ATOM 677 O O . VAL A 1 87 ? -4.090 5.875 16.071 1.00 73.12 87 VAL A O 1
ATOM 680 N N . SER A 1 88 ? -3.523 4.334 17.609 1.00 75.12 88 SER A N 1
ATOM 681 C CA . SER A 1 88 ? -4.844 3.705 17.645 1.00 75.12 88 SER A CA 1
ATOM 682 C C . SER A 1 88 ? -5.931 4.732 17.987 1.00 75.12 88 SER A C 1
ATOM 684 O O . SER A 1 88 ? -6.930 4.806 17.284 1.00 75.12 88 SER A O 1
ATOM 686 N N . GLN A 1 89 ? -5.730 5.601 18.983 1.00 81.06 89 GLN A N 1
ATOM 687 C CA . GLN A 1 89 ? -6.707 6.638 19.341 1.00 81.06 89 GLN A CA 1
ATOM 688 C C . GLN A 1 89 ? -6.884 7.716 18.261 1.00 81.06 89 GLN A C 1
ATOM 690 O O . GLN A 1 89 ? -8.021 8.107 17.984 1.00 81.06 89 GLN A O 1
ATOM 695 N N . THR A 1 90 ? -5.799 8.177 17.629 1.00 85.88 90 THR A N 1
ATOM 696 C CA . THR A 1 90 ? -5.855 9.200 16.572 1.00 85.88 90 THR A CA 1
ATOM 697 C C . THR A 1 90 ? -6.642 8.715 15.355 1.00 85.88 90 THR A C 1
ATOM 699 O O . THR A 1 90 ? -7.496 9.440 14.843 1.00 85.88 90 THR A O 1
ATOM 702 N N . TYR A 1 91 ? -6.403 7.477 14.913 1.00 86.50 91 TYR A N 1
ATOM 703 C CA . TYR A 1 91 ? -6.999 6.945 13.685 1.00 86.50 91 TYR A CA 1
ATOM 704 C C . TYR A 1 91 ? -8.262 6.107 13.914 1.00 86.50 91 TYR A C 1
ATOM 706 O O . TYR A 1 91 ? -8.961 5.808 12.948 1.00 86.50 91 TYR A O 1
ATOM 714 N N . ARG A 1 92 ? -8.630 5.793 15.165 1.00 87.06 92 ARG A N 1
ATOM 715 C CA . ARG A 1 92 ? -9.832 5.005 15.497 1.00 87.06 92 ARG A CA 1
ATOM 716 C C . ARG A 1 92 ? -11.102 5.556 14.863 1.00 87.06 92 ARG A C 1
ATOM 718 O O . ARG A 1 92 ? -11.820 4.814 14.204 1.00 87.06 92 ARG A O 1
ATOM 725 N N . LYS A 1 93 ? -11.402 6.847 15.054 1.00 87.69 93 LYS A N 1
ATOM 726 C CA . LYS A 1 93 ? -12.632 7.456 14.510 1.00 87.69 93 LYS A CA 1
ATOM 727 C C . LYS A 1 93 ? -12.677 7.391 12.970 1.00 87.69 93 LYS A C 1
ATOM 729 O O . LYS A 1 93 ? -13.689 6.920 12.454 1.00 87.69 93 LYS A O 1
ATOM 734 N N . PRO A 1 94 ? -11.626 7.816 12.236 1.00 89.31 94 PRO A N 1
ATOM 735 C CA . PRO A 1 94 ? -11.567 7.654 10.782 1.00 89.31 94 PRO A CA 1
ATOM 736 C C . PRO A 1 94 ? -11.708 6.205 10.303 1.00 89.31 94 PRO A C 1
ATOM 738 O O . PRO A 1 94 ? -12.468 5.945 9.378 1.00 89.31 94 PRO A O 1
ATOM 741 N N . ILE A 1 95 ? -11.023 5.265 10.958 1.00 90.38 95 ILE A N 1
ATOM 742 C CA . ILE A 1 95 ? -11.065 3.841 10.611 1.00 90.38 95 ILE A CA 1
ATOM 743 C C . ILE A 1 95 ? -12.473 3.273 10.788 1.00 90.38 95 ILE A C 1
ATOM 745 O O . ILE A 1 95 ? -12.986 2.631 9.880 1.00 90.38 95 ILE A O 1
ATOM 749 N N . LEU A 1 96 ? -13.123 3.530 11.927 1.00 89.94 96 LEU A N 1
ATOM 750 C CA . LEU A 1 96 ? -14.479 3.038 12.178 1.00 89.94 96 LEU A CA 1
ATOM 751 C C . LEU A 1 96 ? -15.489 3.623 11.187 1.00 89.94 96 LEU A C 1
ATOM 753 O O . LEU A 1 96 ? -16.373 2.904 10.732 1.00 89.94 96 LEU A O 1
ATOM 757 N N . ARG A 1 97 ? -15.342 4.905 10.820 1.00 90.75 97 ARG A N 1
ATOM 758 C CA . ARG A 1 97 ? -16.173 5.521 9.778 1.00 90.75 97 ARG A CA 1
ATOM 759 C C . ARG A 1 97 ? -15.984 4.815 8.438 1.00 90.75 97 ARG A C 1
ATOM 761 O O . ARG A 1 97 ? -16.980 4.465 7.820 1.00 90.75 97 ARG A O 1
ATOM 768 N N . LEU A 1 98 ? -14.735 4.582 8.028 1.00 90.94 98 LEU A N 1
ATOM 769 C CA . LEU A 1 98 ? -14.445 3.860 6.794 1.00 90.94 98 LEU A CA 1
ATOM 770 C C . LEU A 1 98 ? -15.082 2.468 6.834 1.00 90.94 98 LEU A C 1
ATOM 772 O O . LEU A 1 98 ? -15.851 2.141 5.948 1.00 90.94 98 LEU A O 1
ATOM 776 N N . LEU A 1 99 ? -14.839 1.674 7.880 1.00 89.75 99 LEU A N 1
ATOM 777 C CA . LEU A 1 99 ? -15.392 0.318 8.003 1.00 89.75 99 LEU A CA 1
ATOM 778 C C . LEU A 1 99 ? -16.931 0.290 7.950 1.00 89.75 99 LEU A C 1
ATOM 780 O O . LEU A 1 99 ? -17.503 -0.624 7.360 1.00 89.75 99 LEU A O 1
ATOM 784 N N . GLU A 1 100 ? -17.600 1.294 8.519 1.00 89.00 100 GLU A N 1
ATOM 785 C CA . GLU A 1 100 ? -19.054 1.454 8.413 1.00 89.00 100 GLU A CA 1
ATOM 786 C C . GLU A 1 100 ? -19.497 1.788 6.977 1.00 89.00 100 GLU A C 1
ATOM 788 O O . GLU A 1 100 ? -20.474 1.222 6.485 1.00 89.00 100 GLU A O 1
ATOM 793 N N . GLU A 1 101 ? -18.765 2.661 6.277 1.00 86.38 101 GLU A N 1
ATOM 794 C CA . GLU A 1 101 ? -18.990 2.962 4.855 1.00 86.38 101 GLU A CA 1
ATOM 795 C C . GLU A 1 101 ? -18.793 1.721 3.972 1.00 86.38 101 GLU A C 1
ATOM 797 O O . GLU A 1 101 ? -19.560 1.521 3.038 1.00 86.38 101 GLU A O 1
ATOM 802 N N . LEU A 1 102 ? -17.836 0.845 4.299 1.00 86.12 102 LEU A N 1
ATOM 803 C CA . LEU A 1 102 ? -17.636 -0.426 3.591 1.00 86.12 102 LEU A CA 1
ATOM 804 C C . LEU A 1 102 ? -18.756 -1.439 3.864 1.00 86.12 102 LEU A C 1
ATOM 806 O O . LEU A 1 102 ? -19.025 -2.303 3.030 1.00 86.12 102 LEU A O 1
ATOM 810 N N . ARG A 1 103 ? -19.384 -1.369 5.046 1.00 79.69 103 ARG A N 1
ATOM 811 C CA . ARG A 1 103 ? -20.458 -2.283 5.460 1.00 79.69 103 ARG A CA 1
ATOM 812 C C . ARG A 1 103 ? -21.802 -1.921 4.847 1.00 79.69 103 ARG A C 1
ATOM 814 O O . ARG A 1 103 ? -22.626 -2.811 4.644 1.00 79.69 103 ARG A O 1
ATOM 821 N N . LYS A 1 104 ? -22.034 -0.640 4.567 1.00 73.69 104 LYS A N 1
ATOM 822 C CA . LYS A 1 104 ? -23.195 -0.195 3.802 1.00 73.69 104 LYS A CA 1
ATOM 823 C C . LYS A 1 104 ? -22.908 -0.492 2.333 1.00 73.69 104 LYS A C 1
ATOM 825 O O . LYS A 1 104 ? -22.098 0.214 1.738 1.00 73.69 104 LYS A O 1
ATOM 830 N N . PRO A 1 105 ? -23.532 -1.513 1.716 1.00 53.09 105 PRO A N 1
ATOM 831 C CA . PRO A 1 105 ? -23.463 -1.615 0.270 1.00 53.09 105 PRO A CA 1
ATOM 832 C C . PRO A 1 105 ? -24.009 -0.295 -0.273 1.00 53.09 105 PRO A C 1
ATOM 834 O O . PRO A 1 105 ? -25.083 0.138 0.146 1.00 53.09 105 PRO A O 1
ATOM 837 N N . SER A 1 106 ? -23.244 0.377 -1.133 1.00 49.84 106 SER A N 1
ATOM 838 C CA . SER A 1 106 ? -23.720 1.547 -1.868 1.00 49.84 106 SER A CA 1
ATOM 839 C C . SER A 1 106 ? -24.920 1.102 -2.707 1.00 49.84 106 SER A C 1
ATOM 841 O O . SER A 1 106 ? -24.784 0.562 -3.801 1.00 49.84 106 SER A O 1
ATOM 843 N N . GLY A 1 107 ? -26.098 1.203 -2.106 1.00 46.16 107 GLY A N 1
ATOM 844 C CA . GLY A 1 107 ? -27.357 0.676 -2.585 1.00 46.16 107 GLY A CA 1
ATOM 845 C C . GLY A 1 107 ? -28.429 1.706 -2.292 1.00 46.16 107 GLY A C 1
ATOM 846 O O . GLY A 1 107 ? -28.939 1.780 -1.180 1.00 46.16 107 GLY A O 1
ATOM 847 N N . GLY A 1 108 ? -28.746 2.496 -3.317 1.00 37.41 108 GLY A N 1
ATOM 848 C CA . GLY A 1 108 ? -29.982 3.263 -3.406 1.00 37.41 108 GLY A CA 1
ATOM 849 C C . GLY A 1 108 ? -29.990 4.601 -2.676 1.00 37.41 108 GLY A C 1
ATOM 850 O O . GLY A 1 108 ? -30.602 4.742 -1.622 1.00 37.41 108 GLY A O 1
ATOM 851 N N . THR A 1 109 ? -29.486 5.647 -3.330 1.00 41.31 109 THR A N 1
ATOM 852 C CA . THR A 1 109 ? -30.048 6.997 -3.168 1.00 41.31 109 THR A CA 1
ATOM 853 C C . THR A 1 109 ? -31.418 7.019 -3.862 1.00 41.31 109 THR A C 1
ATOM 855 O O . THR A 1 109 ? -31.580 7.564 -4.949 1.00 41.31 109 THR A O 1
ATOM 858 N N . GLY A 1 110 ? -32.392 6.321 -3.281 1.00 36.69 110 GLY A N 1
ATOM 859 C CA . GLY A 1 110 ? -33.763 6.213 -3.765 1.00 36.69 110 GLY A CA 1
ATOM 860 C C . GLY A 1 110 ? -34.727 6.608 -2.656 1.00 36.69 110 GLY A C 1
ATOM 861 O O . GLY A 1 110 ? -34.847 5.890 -1.675 1.00 36.69 110 GLY A O 1
ATOM 862 N N . GLN A 1 111 ? -35.348 7.778 -2.831 1.00 42.03 111 GLN A N 1
ATOM 863 C CA . GLN A 1 111 ? -36.639 8.220 -2.286 1.00 42.03 111 GLN A CA 1
ATOM 864 C C . GLN A 1 111 ? -37.137 7.593 -0.972 1.00 42.03 111 GLN A C 1
ATOM 866 O O . GLN A 1 111 ? -37.592 6.455 -0.957 1.00 42.03 111 GLN A O 1
ATOM 871 N N . GLN A 1 112 ? -37.295 8.433 0.056 1.00 34.00 112 GLN A N 1
ATOM 872 C CA . GLN A 1 112 ? -38.533 8.423 0.840 1.00 34.00 112 GLN A CA 1
ATOM 873 C C . GLN A 1 112 ? -38.835 9.808 1.421 1.00 34.00 112 GLN A C 1
ATOM 875 O O . GLN A 1 112 ? -38.236 10.289 2.379 1.00 34.00 112 GLN A O 1
ATOM 880 N N . THR A 1 113 ? -39.768 10.458 0.739 1.00 34.56 113 THR A N 1
ATOM 881 C CA . THR A 1 113 ? -40.602 11.573 1.168 1.00 34.56 113 THR A CA 1
ATOM 882 C C . THR A 1 113 ? -41.734 11.061 2.068 1.00 34.56 113 THR A C 1
ATOM 884 O O . THR A 1 113 ? -42.393 10.105 1.671 1.00 34.56 113 THR A O 1
ATOM 887 N N . HIS A 1 114 ? -41.991 11.793 3.167 1.00 37.00 114 HIS A N 1
ATOM 888 C CA . HIS A 1 114 ? -43.193 11.814 4.036 1.00 37.00 114 HIS A CA 1
ATOM 889 C C . HIS A 1 114 ? -43.461 10.519 4.864 1.00 37.00 114 HIS A C 1
ATOM 891 O O . HIS A 1 114 ? -43.171 9.426 4.413 1.00 37.00 114 HIS A O 1
ATOM 897 N N . GLU A 1 115 ? -43.935 10.527 6.121 1.00 32.47 115 GLU A N 1
ATOM 898 C CA . GLU A 1 115 ? -45.064 11.268 6.709 1.00 32.47 115 GLU A CA 1
ATOM 899 C C . GLU A 1 115 ? -44.954 11.458 8.245 1.00 32.47 115 GLU A C 1
ATOM 901 O O . GLU A 1 115 ? -44.207 10.783 8.949 1.00 32.47 115 GLU A O 1
ATOM 906 N N . SER A 1 116 ? -45.726 12.436 8.717 1.00 39.56 116 SER A N 1
ATOM 907 C CA . SER A 1 116 ? -45.764 13.142 10.003 1.00 39.56 116 SER A CA 1
ATOM 908 C C . SER A 1 116 ? -46.315 12.368 11.210 1.00 39.56 116 SER A C 1
ATOM 910 O O . SER A 1 116 ? -47.113 11.454 11.039 1.00 39.56 116 SER A O 1
ATOM 912 N N . SER A 1 117 ? -46.047 12.872 12.429 1.00 32.41 117 SER A N 1
ATOM 913 C CA . SER A 1 117 ? -47.035 12.995 13.529 1.00 32.41 117 SER A CA 1
ATOM 914 C C . SER A 1 117 ? -46.516 13.874 14.688 1.00 32.41 117 SER A C 1
ATOM 916 O O . SER A 1 117 ? -45.484 13.538 15.256 1.00 32.41 117 SER A O 1
ATOM 918 N N . THR A 1 118 ? -47.284 14.939 15.017 1.00 31.14 118 THR A N 1
ATOM 919 C CA . THR A 1 118 ? -47.640 15.479 16.372 1.00 31.14 118 THR A CA 1
ATOM 920 C C . THR A 1 118 ? -46.512 15.876 17.350 1.00 31.14 118 THR A C 1
ATOM 922 O O . THR A 1 118 ? -45.521 15.179 17.449 1.00 31.14 118 THR A O 1
ATOM 925 N N . ASP A 1 119 ? -46.543 16.904 18.202 1.00 29.86 119 ASP A N 1
ATOM 926 C CA . ASP A 1 119 ? -47.502 17.885 18.740 1.00 29.86 119 ASP A CA 1
ATOM 927 C C . ASP A 1 119 ? -46.648 18.955 19.494 1.00 29.86 119 ASP A C 1
ATOM 929 O O . ASP A 1 119 ? -45.430 18.802 19.603 1.00 29.86 119 ASP A O 1
ATOM 933 N N . GLY A 1 120 ? -47.250 20.060 19.943 1.00 32.31 120 GLY A N 1
ATOM 934 C CA . GLY A 1 120 ? -46.600 21.321 20.325 1.00 32.31 120 GLY A CA 1
ATOM 935 C C . GLY A 1 120 ? -45.721 21.381 21.589 1.00 32.31 120 GLY A C 1
ATOM 936 O O . GLY A 1 120 ? -45.498 20.411 22.304 1.00 32.31 120 GLY A O 1
ATOM 937 N N . GLY A 1 121 ? -45.223 22.592 21.875 1.00 30.16 121 GLY A N 1
ATOM 938 C CA . GLY A 1 121 ? -44.490 22.905 23.108 1.00 30.16 121 GLY A CA 1
ATOM 939 C C . GLY A 1 121 ? -43.487 24.047 22.950 1.00 30.16 121 GLY A C 1
ATOM 940 O O . GLY A 1 121 ? -42.544 23.952 22.176 1.00 30.16 121 GLY A O 1
ATOM 941 N N . ALA A 1 122 ? -43.713 25.139 23.675 1.00 34.38 122 ALA A N 1
ATOM 942 C CA . ALA A 1 122 ? -42.940 26.374 23.647 1.00 34.38 122 ALA A CA 1
ATOM 943 C C . ALA A 1 122 ? -41.620 26.321 24.454 1.00 34.38 122 ALA A C 1
ATOM 945 O O . ALA A 1 122 ? -41.475 25.494 25.345 1.00 34.38 122 ALA A O 1
ATOM 946 N N . VAL A 1 123 ? -40.752 27.307 24.160 1.00 39.16 123 VAL A N 1
ATOM 947 C CA . VAL A 1 123 ? -39.655 27.912 24.962 1.00 39.16 123 VAL A CA 1
ATOM 948 C C . VAL A 1 123 ? -38.570 27.009 25.574 1.00 39.16 123 VAL A C 1
ATOM 950 O O . VAL A 1 123 ? -38.828 26.265 26.505 1.00 39.16 123 VAL A O 1
ATOM 953 N N . ASP A 1 124 ? -37.315 27.193 25.145 1.00 33.06 124 ASP A N 1
ATOM 954 C CA . ASP A 1 124 ? -36.247 27.812 25.961 1.00 33.06 124 ASP A CA 1
ATOM 955 C C . ASP A 1 124 ? -34.926 27.881 25.164 1.00 33.06 124 ASP A C 1
ATOM 957 O O . ASP A 1 124 ? -34.587 26.992 24.378 1.00 33.06 124 ASP A O 1
ATOM 961 N N . GLY A 1 125 ? -34.203 28.989 25.317 1.00 46.28 125 GLY A N 1
ATOM 962 C CA . GLY A 1 125 ? -32.960 29.276 24.615 1.00 46.28 125 GLY A CA 1
ATOM 963 C C . GLY A 1 125 ? -31.783 28.534 25.238 1.00 46.28 125 GLY A C 1
ATOM 964 O O . GLY A 1 125 ? -31.356 28.844 26.343 1.00 46.28 125 GLY A O 1
ATOM 965 N N . GLY A 1 126 ? -31.190 27.604 24.490 1.00 33.41 126 GLY A N 1
ATOM 966 C CA . GLY A 1 126 ? -30.000 26.881 24.927 1.00 33.41 126 GLY A CA 1
ATOM 967 C C . GLY A 1 126 ? -29.247 26.239 23.769 1.00 33.41 126 GLY A C 1
ATOM 968 O O . GLY A 1 126 ? -29.598 25.159 23.316 1.00 33.41 126 GLY A O 1
ATOM 969 N N . SER A 1 127 ? -28.213 26.943 23.298 1.00 47.00 127 SER A N 1
ATOM 970 C CA . SER A 1 127 ? -27.015 26.457 22.594 1.00 47.00 127 SER A CA 1
ATOM 971 C C . SER A 1 127 ? -27.117 25.106 21.860 1.00 47.00 127 SER A C 1
ATOM 973 O O . SER A 1 127 ? -26.930 24.040 22.445 1.00 47.00 127 SER A O 1
ATOM 975 N N . ARG A 1 128 ? -27.284 25.142 20.531 1.00 31.88 128 ARG A N 1
ATOM 976 C CA . ARG A 1 128 ? -26.980 23.990 19.670 1.00 31.88 128 ARG A CA 1
ATOM 977 C C . ARG A 1 128 ? -26.153 24.446 18.475 1.00 31.88 128 ARG A C 1
ATOM 979 O O . ARG A 1 128 ? -26.675 24.886 17.456 1.00 31.88 128 ARG A O 1
ATOM 986 N N . LEU A 1 129 ? -24.835 24.359 18.646 1.00 38.62 129 LEU A N 1
ATOM 987 C CA . LEU A 1 129 ? -23.857 24.441 17.568 1.00 38.62 129 LEU A CA 1
ATOM 988 C C . LEU A 1 129 ? -24.238 23.426 16.489 1.00 38.62 129 LEU A C 1
ATOM 990 O O . LEU A 1 129 ? -24.201 22.216 16.700 1.00 38.62 129 LEU A O 1
ATOM 994 N N . HIS A 1 130 ? -24.637 23.962 15.349 1.00 34.16 130 HIS A N 1
ATOM 995 C CA . HIS A 1 130 ? -24.876 23.259 14.105 1.00 34.16 130 HIS A CA 1
ATOM 996 C C . HIS A 1 130 ? -23.497 22.882 13.530 1.00 34.16 130 HIS A C 1
ATOM 998 O O . HIS A 1 130 ? -22.742 23.790 13.176 1.00 34.16 130 HIS A O 1
ATOM 1004 N N . PRO A 1 131 ? -23.095 21.601 13.442 1.00 43.69 131 PRO A N 1
ATOM 1005 C CA . PRO A 1 131 ? -21.937 21.244 12.644 1.00 43.69 131 PRO A CA 1
ATOM 1006 C C . PRO A 1 131 ? -22.397 21.256 11.187 1.00 43.69 131 PRO A C 1
ATOM 1008 O O . PRO A 1 131 ? -23.094 20.353 10.726 1.00 43.69 131 PRO A O 1
ATOM 1011 N N . THR A 1 132 ? -22.038 22.309 10.463 1.00 42.25 132 THR A N 1
ATOM 1012 C CA . THR A 1 132 ? -22.152 22.372 9.009 1.00 42.25 132 THR A CA 1
ATOM 1013 C C . THR A 1 132 ? -21.307 21.254 8.398 1.00 42.25 132 THR A C 1
ATOM 1015 O O . THR A 1 132 ? -20.083 21.330 8.315 1.00 42.25 132 THR A O 1
ATOM 1018 N N . HIS A 1 133 ? -21.981 20.193 7.960 1.00 46.19 133 HIS A N 1
ATOM 1019 C CA . HIS A 1 133 ? -21.459 19.225 7.004 1.00 46.19 133 HIS A CA 1
ATOM 1020 C C . HIS A 1 133 ? -21.126 19.952 5.690 1.00 46.19 133 HIS A C 1
ATOM 1022 O O . HIS A 1 133 ? -21.990 20.100 4.836 1.00 46.19 133 HIS A O 1
ATOM 1028 N N . GLN A 1 134 ? -19.890 20.433 5.537 1.00 44.59 134 GLN A N 1
ATOM 1029 C CA . GLN A 1 134 ? -19.357 20.973 4.274 1.00 44.59 134 GLN A CA 1
ATOM 1030 C C . GLN A 1 134 ? -17.862 20.651 4.105 1.00 44.59 134 GLN A C 1
ATOM 1032 O O . GLN A 1 134 ? -17.044 21.500 3.769 1.00 44.59 134 GLN A O 1
ATOM 1037 N N . GLN A 1 135 ? -17.489 19.389 4.314 1.00 39.06 135 GLN A N 1
ATOM 1038 C CA . GLN A 1 135 ? -16.233 18.853 3.778 1.00 39.06 135 GLN A CA 1
ATOM 1039 C C . GLN A 1 135 ? -16.530 17.648 2.893 1.00 39.06 135 GLN A C 1
ATOM 1041 O O . GLN A 1 135 ? -16.120 16.523 3.160 1.00 39.06 135 GLN A O 1
ATOM 1046 N N . SER A 1 136 ? -17.280 17.914 1.828 1.00 39.16 136 SER A N 1
ATOM 1047 C CA . SER A 1 136 ? -17.215 17.111 0.616 1.00 39.16 136 SER A CA 1
ATOM 1048 C C . SER A 1 136 ? -15.969 17.565 -0.135 1.00 39.16 136 SER A C 1
ATOM 1050 O O . SER A 1 136 ? -15.815 18.748 -0.444 1.00 39.16 136 SER A O 1
ATOM 1052 N N . SER A 1 137 ? -15.056 16.635 -0.377 1.00 48.19 137 SER A N 1
ATOM 1053 C CA . SER A 1 137 ? -13.857 16.815 -1.187 1.00 48.19 137 SER A CA 1
ATOM 1054 C C . SER A 1 137 ? -14.238 17.128 -2.637 1.00 48.19 137 SER A C 1
ATOM 1056 O O . SER A 1 137 ? -14.224 16.247 -3.490 1.00 48.19 137 SER A O 1
ATOM 1058 N N . SER A 1 138 ? -14.582 18.378 -2.940 1.00 50.16 138 SER A N 1
ATOM 1059 C CA . SER A 1 138 ? -14.635 18.840 -4.325 1.00 50.16 138 SER A CA 1
ATOM 1060 C C . SER A 1 138 ? -13.207 19.078 -4.784 1.00 50.16 138 SER A C 1
ATOM 1062 O O . SER A 1 138 ? -12.562 20.048 -4.381 1.00 50.16 138 SER A O 1
ATOM 1064 N N . ILE A 1 139 ? -12.699 18.167 -5.613 1.00 58.53 139 ILE A N 1
ATOM 1065 C CA . ILE A 1 139 ? -11.473 18.390 -6.371 1.00 58.53 139 ILE A CA 1
ATOM 1066 C C . ILE A 1 139 ? -11.666 19.721 -7.123 1.00 58.53 139 ILE A C 1
ATOM 1068 O O . ILE A 1 139 ? -12.600 19.888 -7.908 1.00 58.53 139 ILE A O 1
ATOM 1072 N N . SER A 1 140 ? -10.888 20.746 -6.775 1.00 72.19 140 SER A N 1
ATOM 1073 C CA . SER A 1 140 ? -11.079 22.064 -7.383 1.00 72.19 140 SER A CA 1
ATOM 1074 C C . SER A 1 140 ? -10.694 21.998 -8.863 1.00 72.19 140 SER A C 1
ATOM 1076 O O . SER A 1 140 ? -9.786 21.251 -9.229 1.00 72.19 140 SER A O 1
ATOM 1078 N N . ALA A 1 141 ? -11.334 22.799 -9.721 1.00 69.75 141 ALA A N 1
ATOM 1079 C CA . ALA A 1 141 ? -10.988 22.870 -11.148 1.00 69.75 141 ALA A CA 1
ATOM 1080 C C . ALA A 1 141 ? -9.484 23.143 -11.368 1.00 69.75 141 ALA A C 1
ATOM 1082 O O . ALA A 1 141 ? -8.869 22.612 -12.287 1.00 69.75 141 ALA A O 1
ATOM 1083 N N . VAL A 1 142 ? -8.871 23.892 -10.448 1.00 71.62 142 VAL A N 1
ATOM 1084 C CA . VAL A 1 142 ? -7.425 24.140 -10.399 1.00 71.62 142 VAL A CA 1
ATOM 1085 C C . VAL A 1 142 ? -6.630 22.856 -10.131 1.00 71.62 142 VAL A C 1
ATOM 1087 O O . VAL A 1 142 ? -5.616 22.620 -10.777 1.00 71.62 142 VAL A O 1
ATOM 1090 N N . SER A 1 143 ? -7.089 21.995 -9.220 1.00 75.06 143 SER A N 1
ATOM 1091 C CA . SER A 1 143 ? -6.434 20.710 -8.929 1.00 75.06 143 SER A CA 1
ATOM 1092 C C . SER A 1 143 ? -6.517 19.742 -10.111 1.00 75.06 143 SER A C 1
ATOM 1094 O O . SER A 1 143 ? -5.541 19.050 -10.390 1.00 75.06 143 SER A O 1
ATOM 1096 N N . LEU A 1 144 ? -7.642 19.727 -10.837 1.00 76.94 144 LEU A N 1
ATOM 1097 C CA . LEU A 1 144 ? -7.782 18.946 -12.072 1.00 76.94 144 LEU A CA 1
ATOM 1098 C C . LEU A 1 144 ? -6.875 19.471 -13.183 1.00 76.94 144 LEU A C 1
ATOM 1100 O O . LEU A 1 144 ? -6.219 18.679 -13.852 1.00 76.94 144 LEU A O 1
ATOM 1104 N N . ASN A 1 145 ? -6.787 20.793 -13.346 1.00 82.12 145 ASN A N 1
ATOM 1105 C CA . ASN A 1 145 ? -5.909 21.395 -14.344 1.00 82.12 145 ASN A CA 1
ATOM 1106 C C . ASN A 1 145 ? -4.430 21.114 -14.035 1.00 82.12 145 ASN A C 1
ATOM 1108 O O . ASN A 1 145 ? -3.680 20.708 -14.916 1.00 82.12 145 ASN A O 1
ATOM 1112 N N . ASN A 1 146 ? -4.033 21.217 -12.763 1.00 83.19 146 ASN A N 1
ATOM 1113 C CA . ASN A 1 146 ? -2.683 20.871 -12.319 1.00 83.19 146 ASN A CA 1
ATOM 1114 C C . ASN A 1 146 ? -2.366 19.382 -12.540 1.00 83.19 146 ASN A C 1
ATOM 1116 O O . ASN A 1 146 ? -1.244 19.047 -12.914 1.00 83.19 146 ASN A O 1
ATOM 1120 N N . LEU A 1 147 ? -3.337 18.485 -12.329 1.00 81.44 147 LEU A N 1
ATOM 1121 C CA . LEU A 1 147 ? -3.167 17.053 -12.588 1.00 81.44 147 LEU A CA 1
ATOM 1122 C C . LEU A 1 147 ? -3.044 16.757 -14.089 1.00 81.44 147 LEU A C 1
ATOM 1124 O O . LEU A 1 147 ? -2.176 15.981 -14.489 1.00 81.44 147 LEU A O 1
ATOM 1128 N N . ALA A 1 148 ? -3.872 17.388 -14.921 1.00 85.75 148 ALA A N 1
ATOM 1129 C CA . ALA A 1 148 ? -3.805 17.256 -16.374 1.00 85.75 148 ALA A CA 1
ATOM 1130 C C . ALA A 1 148 ? -2.460 17.761 -16.917 1.00 85.75 148 ALA A C 1
ATOM 1132 O O . ALA A 1 148 ? -1.820 17.093 -17.729 1.00 85.75 148 ALA A O 1
ATOM 1133 N N . GLU A 1 149 ? -1.981 18.897 -16.410 1.00 87.44 149 GLU A N 1
ATOM 1134 C CA . GLU A 1 149 ? -0.696 19.467 -16.801 1.00 87.44 149 GLU A CA 1
ATOM 1135 C C . GLU A 1 149 ? 0.488 18.612 -16.322 1.00 87.44 149 GLU A C 1
ATOM 1137 O O . GLU A 1 149 ? 1.438 18.391 -17.075 1.00 87.44 149 GLU A O 1
ATOM 1142 N N . ALA A 1 150 ? 0.414 18.052 -15.111 1.00 84.00 150 ALA A N 1
ATOM 1143 C CA . ALA A 1 150 ? 1.407 17.100 -14.617 1.00 84.00 150 ALA A CA 1
ATOM 1144 C C . ALA A 1 150 ? 1.446 15.817 -15.465 1.00 84.00 150 ALA A C 1
ATOM 1146 O O . ALA A 1 150 ? 2.527 15.334 -15.799 1.00 84.00 150 ALA A O 1
ATOM 1147 N N . THR A 1 151 ? 0.279 15.299 -15.860 1.00 85.75 151 THR A N 1
ATOM 1148 C CA . THR A 1 151 ? 0.167 14.109 -16.720 1.00 85.75 151 THR A CA 1
ATOM 1149 C C . THR A 1 151 ? 0.769 14.375 -18.097 1.00 85.75 151 THR A C 1
ATOM 1151 O O . THR A 1 151 ? 1.534 13.559 -18.607 1.00 85.75 151 THR A O 1
ATOM 1154 N N . LYS A 1 152 ? 0.498 15.553 -18.669 1.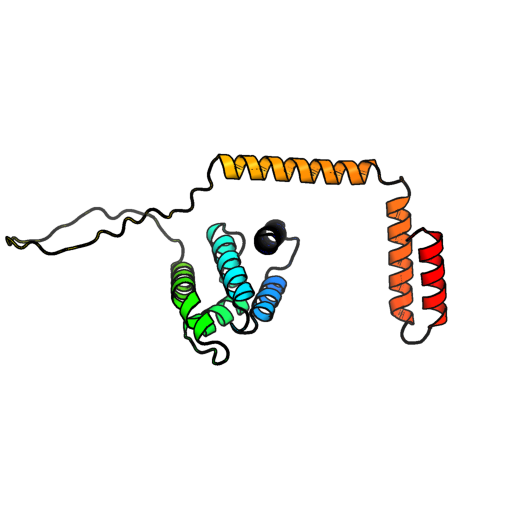00 89.88 152 LYS A N 1
ATOM 1155 C CA . LYS A 1 152 ? 1.079 15.986 -19.941 1.00 89.88 152 LYS A CA 1
ATOM 1156 C C . LYS A 1 152 ? 2.607 16.078 -19.870 1.00 89.88 152 LYS A C 1
ATOM 1158 O O . LYS A 1 152 ? 3.279 15.489 -20.709 1.00 89.88 152 LYS A O 1
ATOM 1163 N N . ARG A 1 153 ? 3.166 16.725 -18.840 1.00 84.56 153 ARG A N 1
ATOM 1164 C CA . ARG A 1 153 ? 4.630 16.812 -18.667 1.00 84.56 153 ARG A CA 1
ATOM 1165 C C . ARG A 1 153 ? 5.282 15.446 -18.457 1.00 84.56 153 ARG A C 1
ATOM 1167 O O . ARG A 1 153 ? 6.391 15.229 -18.929 1.00 84.56 153 ARG A O 1
ATOM 1174 N N . ALA A 1 154 ? 4.615 14.523 -17.764 1.00 79.12 154 ALA A N 1
ATOM 1175 C CA . ALA A 1 154 ? 5.113 13.159 -17.589 1.00 79.12 154 ALA A CA 1
ATOM 1176 C C . ALA A 1 154 ? 5.133 12.381 -18.916 1.00 79.12 154 ALA A C 1
ATOM 1178 O O . ALA A 1 154 ? 6.106 11.679 -19.201 1.00 79.12 154 ALA A O 1
ATOM 1179 N N . ALA A 1 155 ? 4.099 12.541 -19.746 1.00 80.50 155 ALA A N 1
ATOM 1180 C CA . ALA A 1 155 ? 4.057 11.954 -21.082 1.00 80.50 155 ALA A CA 1
ATOM 1181 C C . ALA A 1 155 ? 5.164 12.530 -21.982 1.00 80.50 155 ALA A C 1
ATOM 1183 O O . ALA A 1 155 ? 5.917 11.766 -22.577 1.00 80.50 155 ALA A O 1
ATOM 1184 N N . GLU A 1 156 ? 5.339 13.855 -21.993 1.00 86.00 156 GLU A N 1
ATOM 1185 C CA . GLU A 1 156 ? 6.394 14.542 -22.754 1.00 86.00 156 GLU A CA 1
ATOM 1186 C C . GLU A 1 156 ? 7.803 14.150 -22.289 1.00 86.00 156 GLU A C 1
ATOM 1188 O O . GLU A 1 156 ? 8.694 13.941 -23.107 1.00 86.00 156 GLU A O 1
ATOM 1193 N N . ALA A 1 157 ? 8.022 14.010 -20.978 1.00 79.06 157 ALA A N 1
ATOM 1194 C CA . ALA A 1 157 ? 9.293 13.533 -20.439 1.00 79.06 157 ALA A CA 1
ATOM 1195 C C . ALA A 1 157 ? 9.579 12.087 -20.868 1.00 79.06 157 ALA A C 1
ATOM 1197 O O . ALA A 1 157 ? 10.703 11.772 -21.246 1.00 79.06 157 ALA A O 1
ATOM 1198 N N . THR A 1 158 ? 8.562 11.224 -20.862 1.00 78.38 158 THR A N 1
ATOM 1199 C CA . THR A 1 158 ? 8.693 9.824 -21.292 1.00 78.38 158 THR A CA 1
ATOM 1200 C C . THR A 1 158 ? 8.976 9.731 -22.791 1.00 78.38 158 THR A C 1
ATOM 1202 O O . THR A 1 158 ? 9.871 8.998 -23.204 1.00 78.38 158 THR A O 1
ATOM 1205 N N . GLU A 1 159 ? 8.264 10.509 -23.606 1.00 80.06 159 GLU A N 1
ATOM 1206 C CA . GLU A 1 159 ? 8.484 10.589 -25.051 1.00 80.06 159 GLU A CA 1
ATOM 1207 C C . GLU A 1 159 ? 9.871 11.148 -25.375 1.00 80.06 159 GLU A C 1
ATOM 1209 O O . GLU A 1 159 ? 10.570 10.596 -26.222 1.00 80.06 159 GLU A O 1
ATOM 1214 N N . ASN A 1 160 ? 10.319 12.179 -24.656 1.00 78.69 160 ASN A N 1
ATOM 1215 C CA . ASN A 1 160 ? 11.671 12.704 -24.796 1.00 78.69 160 ASN A CA 1
ATOM 1216 C C . ASN A 1 160 ? 12.725 11.659 -24.430 1.00 78.69 160 ASN A C 1
ATOM 1218 O O . ASN A 1 160 ? 13.710 11.547 -25.150 1.00 78.69 160 ASN A O 1
ATOM 1222 N N . THR A 1 161 ? 12.543 10.866 -23.376 1.00 73.75 161 THR A N 1
ATOM 1223 C CA . THR A 1 161 ? 13.474 9.770 -23.065 1.00 73.75 161 THR A CA 1
ATOM 1224 C C . THR A 1 161 ? 13.502 8.742 -24.197 1.00 73.75 161 THR A C 1
ATOM 1226 O O . THR A 1 161 ? 14.568 8.444 -24.718 1.00 73.75 161 THR A O 1
ATOM 122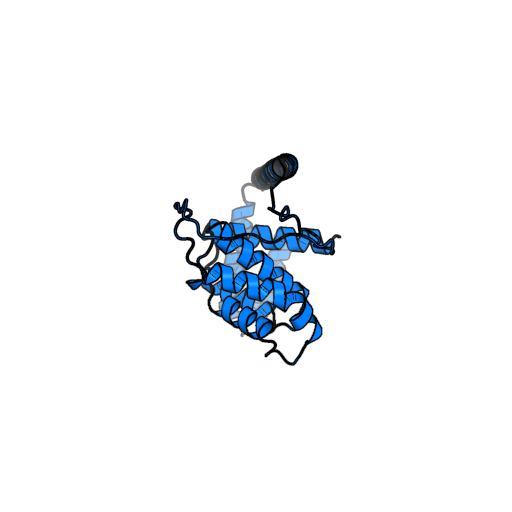9 N N . ILE A 1 162 ? 12.339 8.296 -24.684 1.00 73.50 162 ILE A N 1
ATOM 1230 C CA . ILE A 1 162 ? 12.247 7.327 -25.792 1.00 73.50 162 ILE A CA 1
ATOM 1231 C C . ILE A 1 162 ? 12.878 7.870 -27.083 1.00 73.50 162 ILE A C 1
ATOM 1233 O O . ILE A 1 162 ? 13.462 7.113 -27.854 1.00 73.50 162 ILE A O 1
ATOM 1237 N N . ARG A 1 163 ? 12.744 9.175 -27.340 1.00 72.06 163 ARG A N 1
ATOM 1238 C CA . ARG A 1 163 ? 13.272 9.837 -28.538 1.00 72.06 163 ARG A CA 1
ATOM 1239 C C . ARG A 1 163 ? 14.775 10.105 -28.456 1.00 72.06 163 ARG A C 1
ATOM 1241 O O . ARG A 1 163 ? 15.425 10.156 -29.496 1.00 72.06 163 ARG A O 1
ATOM 1248 N N . ASN A 1 164 ? 15.302 10.303 -27.249 1.00 74.44 164 ASN A N 1
ATOM 1249 C CA . ASN A 1 164 ? 16.728 10.512 -27.002 1.00 74.44 164 ASN A CA 1
ATOM 1250 C C . ASN A 1 164 ? 17.489 9.201 -26.750 1.00 74.44 164 ASN A C 1
ATOM 1252 O O . ASN A 1 164 ? 18.719 9.220 -26.763 1.00 74.44 164 ASN A O 1
ATOM 1256 N N . ASP A 1 165 ? 16.790 8.080 -26.553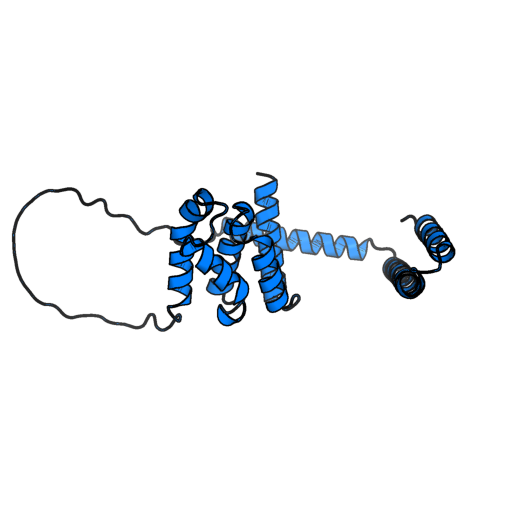 1.00 73.94 165 ASP A N 1
ATOM 1257 C CA . ASP A 1 165 ? 17.418 6.769 -26.440 1.00 73.94 165 ASP A CA 1
ATOM 1258 C C . ASP A 1 165 ? 18.129 6.406 -27.757 1.00 73.94 165 ASP A C 1
ATOM 1260 O O . ASP A 1 165 ? 17.509 6.386 -28.828 1.00 73.94 165 ASP A O 1
ATOM 1264 N N . PRO A 1 166 ? 19.427 6.062 -27.705 1.00 74.31 166 PRO A N 1
ATOM 1265 C CA . PRO A 1 166 ? 20.121 5.455 -28.826 1.00 74.31 166 PRO A CA 1
ATOM 1266 C C . PRO A 1 166 ? 19.342 4.232 -29.339 1.00 74.31 166 PRO A C 1
ATOM 1268 O O . PRO A 1 166 ? 18.838 3.440 -28.534 1.00 74.31 166 PRO A O 1
ATOM 1271 N N . PRO A 1 167 ? 19.270 4.005 -30.663 1.00 70.25 167 PRO A N 1
ATOM 1272 C CA . PRO A 1 167 ? 18.463 2.931 -31.252 1.00 70.25 167 PRO A CA 1
ATOM 1273 C C . PRO A 1 167 ? 18.853 1.517 -30.773 1.00 70.25 167 PRO A C 1
ATOM 1275 O O . PRO A 1 167 ? 18.081 0.574 -30.933 1.00 70.25 167 PRO A O 1
ATOM 1278 N N . ASN A 1 168 ? 20.026 1.366 -30.153 1.00 75.56 168 ASN A N 1
ATOM 1279 C CA . ASN A 1 168 ? 20.549 0.130 -29.574 1.00 75.56 168 ASN A CA 1
ATOM 1280 C C . ASN A 1 168 ? 20.422 0.038 -28.039 1.00 75.56 168 ASN A C 1
ATOM 1282 O O . ASN A 1 168 ? 20.710 -1.022 -27.488 1.00 75.56 168 ASN A O 1
ATOM 1286 N N . MET A 1 169 ? 19.974 1.077 -27.330 1.00 77.38 169 MET A N 1
ATOM 1287 C CA . MET A 1 169 ? 19.976 1.097 -25.859 1.00 77.38 169 MET A CA 1
ATOM 1288 C C . MET A 1 169 ? 19.036 0.045 -25.263 1.00 77.38 169 MET A C 1
ATOM 1290 O O . MET A 1 169 ? 19.413 -0.692 -24.355 1.00 77.38 169 MET A O 1
ATOM 1294 N N . LYS A 1 170 ? 17.845 -0.134 -25.850 1.00 76.56 170 LYS A N 1
ATOM 1295 C CA . LYS A 1 170 ? 16.928 -1.219 -25.458 1.00 76.56 170 LYS A CA 1
ATOM 1296 C C . LYS A 1 170 ? 17.553 -2.600 -25.652 1.00 76.56 170 LYS A C 1
ATOM 1298 O O . LYS A 1 170 ? 17.366 -3.473 -24.811 1.00 76.56 170 LYS A O 1
ATOM 1303 N N . GLN A 1 171 ? 18.315 -2.799 -26.729 1.00 80.75 171 GLN A N 1
ATOM 1304 C CA . GLN A 1 171 ? 19.005 -4.064 -27.000 1.00 80.75 171 GLN A CA 1
ATOM 1305 C C . GLN A 1 171 ? 20.163 -4.290 -26.020 1.00 80.75 171 GLN A C 1
ATOM 1307 O O . GLN A 1 171 ? 20.312 -5.399 -25.519 1.00 80.75 171 GLN A O 1
ATOM 1312 N N . GLN A 1 172 ? 20.925 -3.243 -25.688 1.00 79.38 172 GLN A N 1
ATOM 1313 C CA . GLN A 1 172 ? 22.004 -3.292 -24.696 1.00 79.38 172 GLN A CA 1
ATOM 1314 C C . GLN A 1 172 ? 21.478 -3.623 -23.298 1.00 79.38 172 GLN A C 1
ATOM 1316 O O . GLN A 1 172 ? 21.984 -4.537 -22.655 1.00 79.38 172 GLN A O 1
ATOM 1321 N N . VAL A 1 173 ? 20.419 -2.944 -22.850 1.00 81.44 173 VAL A N 1
ATOM 1322 C CA . VAL A 1 173 ? 19.780 -3.216 -21.554 1.00 81.44 173 VAL A CA 1
ATOM 1323 C C . VAL A 1 173 ? 19.192 -4.626 -21.526 1.00 81.44 173 VAL A C 1
ATOM 1325 O O . VAL A 1 173 ? 19.385 -5.350 -20.554 1.00 81.44 173 VAL A O 1
ATOM 1328 N N . THR A 1 174 ? 18.538 -5.057 -22.608 1.00 87.06 174 THR A N 1
ATOM 1329 C CA . THR A 1 174 ? 18.009 -6.427 -22.717 1.00 87.06 174 THR A CA 1
ATOM 1330 C C . THR A 1 174 ? 19.130 -7.463 -22.639 1.00 87.06 174 THR A C 1
ATOM 1332 O O . THR A 1 174 ? 18.999 -8.447 -21.920 1.00 87.06 174 THR A O 1
ATOM 1335 N N . PHE A 1 175 ? 20.253 -7.230 -23.324 1.00 84.38 175 PHE A N 1
ATOM 1336 C CA . PHE A 1 175 ? 21.419 -8.110 -23.284 1.00 84.38 175 PHE A CA 1
ATOM 1337 C C . PHE A 1 175 ? 22.061 -8.169 -21.890 1.00 84.38 175 PHE A C 1
ATOM 1339 O O . PHE A 1 175 ? 22.406 -9.251 -21.419 1.00 84.38 175 PHE A O 1
ATOM 1346 N N . LEU A 1 176 ? 22.183 -7.028 -21.204 1.00 85.81 176 LEU A N 1
ATOM 1347 C CA . LEU A 1 176 ? 22.698 -6.964 -19.834 1.00 85.81 176 LEU A CA 1
ATOM 1348 C C . LEU A 1 176 ? 21.795 -7.730 -18.861 1.00 85.81 176 LEU A C 1
ATOM 1350 O O . LEU A 1 176 ? 22.294 -8.516 -18.061 1.00 85.81 176 LEU A O 1
ATOM 1354 N N . ILE A 1 177 ? 20.475 -7.562 -18.961 1.00 85.12 177 ILE A N 1
ATOM 1355 C CA . ILE A 1 177 ? 19.519 -8.265 -18.097 1.00 85.12 177 ILE A CA 1
ATOM 1356 C C . ILE A 1 177 ? 19.503 -9.771 -18.405 1.00 85.12 177 ILE A C 1
ATOM 1358 O O . ILE A 1 177 ? 19.509 -10.564 -17.468 1.00 85.12 177 ILE A O 1
ATOM 1362 N N . ASP A 1 178 ? 19.552 -10.188 -19.677 1.00 85.25 178 ASP A N 1
ATOM 1363 C CA . ASP A 1 178 ? 19.662 -11.612 -20.052 1.00 85.25 178 ASP A CA 1
ATOM 1364 C C . ASP A 1 178 ? 20.947 -12.242 -19.495 1.00 85.25 178 ASP A C 1
ATOM 1366 O O . ASP A 1 1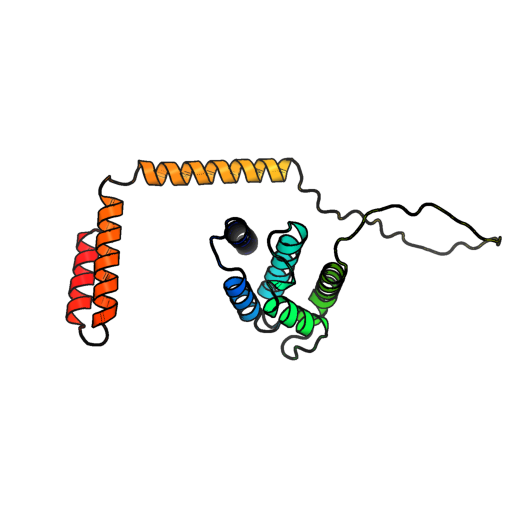78 ? 20.911 -13.308 -18.878 1.00 85.25 178 ASP A O 1
ATOM 1370 N N . SER A 1 179 ? 22.074 -11.537 -19.630 1.00 80.38 179 SER A N 1
ATOM 1371 C CA . SER A 1 179 ? 23.364 -11.945 -19.067 1.00 80.38 179 SER A CA 1
ATOM 1372 C C . SER A 1 179 ? 23.303 -12.065 -17.540 1.00 80.38 179 SER A C 1
ATOM 1374 O O . SER A 1 179 ? 23.731 -13.070 -16.973 1.00 80.38 179 SER A O 1
ATOM 1376 N N . TRP A 1 180 ? 22.681 -11.099 -16.858 1.00 80.50 180 TRP A N 1
ATOM 1377 C CA . TRP A 1 180 ? 22.511 -11.129 -15.406 1.00 80.50 180 TRP A CA 1
ATOM 1378 C C . TRP A 1 180 ? 21.608 -12.271 -14.928 1.00 80.50 180 TRP A C 1
ATOM 1380 O O . TRP A 1 180 ? 21.942 -12.952 -13.959 1.00 80.50 180 TRP A O 1
ATOM 1390 N N . MET A 1 181 ? 20.487 -12.517 -15.613 1.00 80.69 181 MET A N 1
ATOM 1391 C CA . MET A 1 181 ? 19.560 -13.604 -15.277 1.00 80.69 181 MET A CA 1
ATOM 1392 C C . MET A 1 181 ? 20.222 -14.978 -15.424 1.00 80.69 181 MET A C 1
ATOM 1394 O O . MET A 1 181 ? 20.026 -15.843 -14.570 1.00 80.69 181 MET A O 1
ATOM 1398 N N . ARG A 1 182 ? 21.055 -15.171 -16.456 1.00 79.19 182 ARG A N 1
ATOM 1399 C CA . ARG A 1 182 ? 21.860 -16.393 -16.626 1.00 79.19 182 ARG A CA 1
ATOM 1400 C C . ARG A 1 182 ? 22.846 -16.582 -15.478 1.00 79.19 182 ARG A C 1
ATOM 1402 O O . ARG A 1 182 ? 22.961 -17.679 -14.941 1.00 79.19 182 ARG A O 1
ATOM 1409 N N . ILE A 1 183 ? 23.506 -15.502 -15.064 1.00 75.50 183 ILE A N 1
ATOM 1410 C CA . ILE A 1 183 ? 24.472 -15.541 -13.965 1.00 75.50 183 ILE A CA 1
ATOM 1411 C C . ILE A 1 183 ? 23.777 -15.815 -12.635 1.00 75.50 183 ILE A C 1
ATOM 1413 O O . ILE A 1 183 ? 24.307 -16.597 -11.864 1.00 75.50 183 ILE A O 1
ATOM 1417 N N . GLN A 1 184 ? 22.586 -15.271 -12.370 1.00 66.88 184 GLN A N 1
ATOM 1418 C CA . GLN A 1 184 ? 21.811 -15.583 -11.157 1.00 66.88 184 GLN A CA 1
ATOM 1419 C C . GLN A 1 184 ? 21.548 -17.091 -10.985 1.00 66.88 184 GLN A C 1
ATOM 1421 O O . GLN A 1 184 ? 21.596 -17.592 -9.864 1.00 66.88 184 GLN A O 1
ATOM 1426 N N . GLY A 1 185 ? 21.363 -17.832 -12.084 1.00 65.75 185 GLY A N 1
ATOM 1427 C CA . GLY A 1 185 ? 21.238 -19.295 -12.057 1.00 65.75 185 GLY A CA 1
ATOM 1428 C C . GLY A 1 185 ? 22.531 -20.045 -11.692 1.00 65.75 185 GLY A C 1
ATOM 1429 O O . GLY A 1 185 ? 22.463 -21.143 -11.146 1.00 65.75 185 GLY A O 1
ATOM 1430 N N . GLU A 1 186 ? 23.702 -19.450 -11.941 1.00 60.62 186 GLU A N 1
ATOM 1431 C CA . GLU A 1 186 ? 25.036 -20.028 -11.681 1.00 60.62 186 GLU A CA 1
ATOM 1432 C C . GLU A 1 186 ? 25.759 -19.395 -10.466 1.00 60.62 186 GLU A C 1
ATOM 1434 O O . GLU A 1 186 ? 26.783 -19.902 -9.993 1.00 60.62 186 GLU A O 1
ATOM 1439 N N . ALA A 1 187 ? 25.236 -18.284 -9.937 1.00 54.72 187 ALA A N 1
ATOM 1440 C CA . ALA A 1 187 ? 25.921 -17.361 -9.027 1.00 54.72 187 ALA A CA 1
ATOM 1441 C C . ALA A 1 187 ? 26.192 -17.918 -7.626 1.00 54.72 187 ALA A C 1
ATOM 1443 O O . ALA A 1 187 ? 27.015 -17.355 -6.910 1.00 54.72 187 ALA A O 1
ATOM 1444 N N . VAL A 1 188 ? 25.569 -19.029 -7.228 1.00 54.94 188 VAL A N 1
ATOM 1445 C CA . VAL A 1 188 ? 25.899 -19.668 -5.942 1.00 54.94 188 VAL A CA 1
ATOM 1446 C C . VAL A 1 188 ? 27.300 -20.306 -5.979 1.00 54.94 188 VAL A C 1
ATOM 1448 O O . VAL A 1 188 ? 27.884 -20.537 -4.926 1.00 54.94 188 VAL A O 1
ATOM 1451 N N . SER A 1 189 ? 27.883 -20.540 -7.167 1.00 58.72 189 SER A N 1
ATOM 1452 C CA . SER A 1 189 ? 29.178 -21.226 -7.297 1.00 58.72 189 SER A CA 1
ATOM 1453 C C . SER A 1 189 ? 30.238 -20.509 -8.148 1.00 58.72 189 SER A C 1
ATOM 1455 O O . SER A 1 189 ? 31.378 -20.973 -8.166 1.00 58.72 189 SER A O 1
ATOM 1457 N N . ASN A 1 190 ? 29.917 -19.412 -8.851 1.00 64.56 190 ASN A N 1
ATOM 1458 C CA . ASN A 1 190 ? 30.805 -18.833 -9.873 1.00 64.56 190 ASN A CA 1
ATOM 1459 C C . ASN A 1 190 ? 31.108 -17.330 -9.671 1.00 64.56 190 ASN A C 1
ATOM 1461 O O . ASN A 1 190 ? 30.654 -16.469 -10.425 1.00 64.56 190 ASN A O 1
ATOM 1465 N N . GLU A 1 191 ? 31.979 -17.004 -8.708 1.00 75.69 191 GLU A N 1
ATOM 1466 C CA . GLU A 1 191 ? 32.531 -15.644 -8.502 1.00 75.69 191 GLU A CA 1
ATOM 1467 C C . GLU A 1 191 ? 33.202 -15.065 -9.765 1.00 75.69 191 GLU A C 1
ATOM 1469 O O . GLU A 1 191 ? 33.175 -13.857 -10.006 1.00 75.69 191 GLU A O 1
ATOM 1474 N N . LYS A 1 192 ? 33.762 -15.925 -10.627 1.00 74.12 192 LYS A N 1
ATOM 1475 C CA . LYS A 1 192 ? 34.349 -15.515 -11.914 1.00 74.12 192 LYS A CA 1
ATOM 1476 C C . LYS A 1 192 ? 33.304 -14.988 -12.902 1.00 74.12 192 LYS A C 1
ATOM 1478 O O . LYS A 1 192 ? 33.609 -14.061 -13.649 1.00 74.12 192 LYS A O 1
ATOM 1483 N N . ALA A 1 193 ? 32.088 -15.538 -12.895 1.00 71.31 193 ALA A N 1
ATOM 1484 C CA . ALA A 1 193 ? 31.000 -15.077 -13.759 1.00 71.31 193 ALA A CA 1
ATOM 1485 C C . ALA A 1 193 ? 30.487 -13.698 -13.312 1.00 71.31 193 ALA A C 1
ATOM 1487 O O . ALA A 1 193 ? 30.253 -12.821 -14.142 1.00 71.31 193 ALA A O 1
ATOM 1488 N N . LEU A 1 194 ? 30.425 -13.463 -11.995 1.00 76.19 194 LEU A N 1
ATOM 1489 C CA . LEU A 1 194 ? 30.133 -12.146 -11.427 1.00 76.19 194 LEU A CA 1
ATOM 1490 C C . LEU A 1 194 ? 31.179 -11.103 -11.860 1.00 76.19 194 LEU A C 1
ATOM 1492 O O . LEU A 1 194 ? 30.818 -10.022 -12.319 1.00 76.19 194 LEU A O 1
ATOM 1496 N N . ALA A 1 195 ? 32.472 -11.435 -11.768 1.00 80.06 195 ALA A N 1
ATOM 1497 C CA . ALA A 1 195 ? 33.552 -10.535 -12.180 1.00 80.06 195 ALA A CA 1
ATOM 1498 C C . ALA A 1 195 ? 33.487 -10.181 -13.680 1.00 80.06 195 ALA A C 1
ATOM 1500 O O . ALA A 1 195 ? 33.683 -9.025 -14.054 1.00 80.06 195 ALA A O 1
ATOM 1501 N N . GLN A 1 196 ? 33.151 -11.149 -14.539 1.00 77.44 196 GLN A N 1
ATOM 1502 C CA . GLN A 1 196 ? 32.965 -10.921 -15.977 1.00 77.44 196 GLN A CA 1
ATOM 1503 C C . GLN A 1 196 ? 31.754 -10.027 -16.282 1.00 77.44 196 GLN A C 1
ATOM 1505 O O . GLN A 1 196 ? 31.817 -9.194 -17.185 1.00 77.44 196 GLN A O 1
ATOM 1510 N N . TYR A 1 197 ? 30.673 -10.143 -15.511 1.00 79.38 197 TYR A N 1
ATOM 1511 C CA . TYR A 1 197 ? 29.507 -9.270 -15.649 1.00 79.38 197 TYR A CA 1
ATOM 1512 C C . TYR A 1 197 ? 29.776 -7.834 -15.200 1.00 79.38 197 TYR A C 1
ATOM 1514 O O . TYR A 1 197 ? 29.357 -6.893 -15.869 1.00 79.38 197 TYR A O 1
ATOM 1522 N N . LEU A 1 198 ? 30.535 -7.649 -14.119 1.00 81.88 198 LEU A N 1
ATOM 1523 C CA . LEU A 1 198 ? 30.968 -6.319 -13.683 1.00 81.88 198 LEU A CA 1
ATOM 1524 C C . LEU A 1 198 ? 31.828 -5.626 -14.753 1.00 81.88 198 LEU A C 1
ATOM 1526 O O . LEU A 1 198 ? 31.640 -4.442 -15.023 1.00 81.88 198 LEU A O 1
ATOM 1530 N N . GLN A 1 199 ? 32.708 -6.373 -15.428 1.00 81.50 199 GLN A N 1
ATOM 1531 C CA . GLN A 1 199 ? 33.478 -5.864 -16.568 1.00 81.50 199 GLN A CA 1
ATOM 1532 C C . GLN A 1 199 ? 32.568 -5.456 -17.742 1.00 81.50 199 GLN A C 1
ATOM 1534 O O . GLN A 1 199 ? 32.813 -4.446 -18.406 1.00 81.50 199 GLN A O 1
ATOM 1539 N N . LEU A 1 200 ? 31.514 -6.236 -18.001 1.00 81.19 200 LEU A N 1
ATOM 1540 C CA . LEU A 1 200 ? 30.547 -5.968 -19.064 1.00 81.19 200 LEU A CA 1
ATOM 1541 C C . LEU A 1 200 ? 29.733 -4.695 -18.787 1.00 81.19 200 LEU A C 1
ATOM 1543 O O . LEU A 1 200 ? 29.523 -3.907 -19.708 1.00 81.19 200 LEU A O 1
ATOM 1547 N N . LEU A 1 201 ? 29.326 -4.463 -17.536 1.00 81.75 201 LEU A N 1
ATOM 1548 C CA . LEU A 1 201 ? 28.668 -3.221 -17.115 1.00 81.75 201 LEU A CA 1
ATOM 1549 C C . LEU A 1 201 ? 29.571 -2.007 -17.360 1.00 81.75 201 LEU A C 1
ATOM 1551 O O . LEU A 1 201 ? 29.179 -1.078 -18.066 1.00 81.75 201 LEU A O 1
ATOM 1555 N N . GLN A 1 202 ? 30.828 -2.098 -16.918 1.00 80.69 202 GLN A N 1
ATOM 1556 C CA . GLN A 1 202 ? 31.808 -1.026 -17.076 1.00 80.69 202 GLN A CA 1
ATOM 1557 C C . GLN A 1 202 ? 32.090 -0.694 -18.554 1.00 80.69 202 GLN A C 1
ATOM 1559 O O . GLN A 1 202 ? 32.274 0.471 -18.905 1.00 80.69 202 GLN A O 1
ATOM 1564 N N . GLN A 1 203 ? 32.089 -1.695 -19.445 1.00 78.50 203 GLN A N 1
ATOM 1565 C CA . GLN A 1 203 ? 32.264 -1.491 -20.890 1.00 78.50 203 GLN A CA 1
ATOM 1566 C C . GLN A 1 203 ? 31.038 -0.847 -21.558 1.00 78.50 203 GLN A C 1
ATOM 1568 O O . GLN A 1 203 ? 31.187 -0.123 -22.540 1.00 78.50 203 GLN A O 1
ATOM 1573 N N . ASN A 1 204 ? 29.837 -1.080 -21.021 1.00 72.69 204 ASN A N 1
ATOM 1574 C CA . ASN A 1 204 ? 28.603 -0.448 -21.492 1.00 72.69 204 ASN A CA 1
ATOM 1575 C C . ASN A 1 204 ? 28.360 0.934 -20.854 1.00 72.69 204 ASN A C 1
ATOM 1577 O O . ASN A 1 204 ? 27.333 1.552 -21.124 1.00 72.69 204 ASN A O 1
ATOM 1581 N N . GLY A 1 205 ? 29.312 1.441 -20.059 1.00 67.19 205 GLY A N 1
ATOM 1582 C CA . GLY A 1 205 ? 29.238 2.765 -19.437 1.00 67.19 205 GLY A CA 1
ATOM 1583 C C . GLY A 1 205 ? 28.208 2.866 -18.311 1.00 67.19 205 GLY A C 1
ATOM 1584 O O . GLY A 1 205 ? 27.749 3.971 -18.024 1.00 67.19 205 GLY A O 1
ATOM 1585 N N . VAL A 1 206 ? 27.842 1.725 -17.714 1.00 56.56 206 VAL A N 1
ATOM 1586 C CA . VAL A 1 206 ? 26.897 1.598 -16.592 1.00 56.56 206 VAL A CA 1
ATOM 1587 C C . VAL A 1 206 ? 27.650 1.309 -15.301 1.00 56.56 206 VAL A C 1
ATOM 1589 O O . VAL A 1 206 ? 28.595 0.487 -15.340 1.00 56.56 206 VAL A O 1
#